Protein AF-A0AAI9KX62-F1 (afdb_monomer)

Radius of gyration: 21.32 Å; Cα contacts (8 Å, |Δi|>4): 262; chains: 1; bounding box: 41×64×49 Å

Foldseek 3Di:
DQWDQFPVRATAGLVDGALVSDDLLRLLLQQLQQAPPNQQWPAGDGNLLLLLQLLVQFDLVCSLVSNCQCSLCSGLPDDDPVVVVVPVVSVVSSLVSSQSSCQSFLHPSDRDPRSVLSSLLSVVQCCVQIHDPVPDDDPSNVVRHHDPDDDDDDHSVRSSLSSVVSNCVSCVQATFGHDPVSHTHGDDRDPPCPVVNVVSVVVVVVVVLVVQVPDPDDDHDDPVVVVVVVVVDPDDPVVVVVVVVVVVVVVVVVVPD

Mean predicted aligned error: 13.31 Å

Sequence (257 aa):
MSWISTYTGRHFNYTEPSLDSISLLDIAHALSQINRFCGHTNWPYSVAQHSVGASYIVPQEFALEALMHDAHEAYVNDMMSPLKHFLPDYKAVETRIEQLVRLKFGLPLKTSPEVKHADLVMLATEKEALLHANSGDWPILEGITPSNRIIVPMSHVEAKQQFIHRFHDLTAGQYFAVDYEGEPVYSGPPEDDTLVIENAMHSLMLRNIQQGLKLPGRKPLSAEVLDHVNHLHADNEHLRSVICELEAQLNAGVQRG

Nearest PDB structures (foldseek):
  2gz4-assembly1_C  TM=8.688E-01  e=1.691E-11  Agrobacterium fabrum str. C58

pLDDT: mean 77.34, std 24.1, range [31.39, 98.81]

Organism: Pectobacterium carotovorum subsp. carotovorum (NCBI:txid555)

Solvent-accessible surface area (backbone atoms only — not comparable to full-atom values): 14991 Å² total; per-residue (Å²): 136,64,57,46,78,45,84,84,69,46,70,42,31,78,86,72,69,52,64,86,58,59,50,71,68,38,27,31,52,38,22,12,67,40,38,45,78,84,54,69,38,84,57,75,43,27,46,23,47,50,20,48,53,21,27,68,66,34,60,79,92,46,17,56,54,25,43,48,68,67,48,38,31,46,78,70,51,83,70,60,70,82,61,52,76,81,33,66,71,55,52,54,54,48,52,56,43,38,43,44,48,22,30,44,65,54,40,70,88,60,85,53,70,60,42,56,50,23,48,52,23,45,52,45,32,45,48,68,75,36,39,64,94,83,74,69,86,59,78,93,49,66,92,58,67,53,57,93,72,82,87,72,92,55,52,45,69,55,23,22,50,52,34,52,50,52,51,40,69,66,37,74,70,61,59,49,24,23,45,100,87,66,50,85,39,88,44,74,76,72,94,75,52,69,71,59,49,57,56,47,54,51,56,49,51,52,48,52,54,53,54,62,74,70,48,92,90,68,84,79,84,55,70,67,62,53,52,53,60,59,66,76,53,82,86,44,73,71,57,52,56,54,51,54,53,51,53,53,52,54,59,60,57,64,78,75,114

Secondary structure (DSSP, 8-state):
--EEE-TTS-EEESSS--GGG--HHHHHHHHTTPBGGGG-SSS--BHHHHHHHHTTTS-GGGHHHHHHTTTTHHHH----HHHHTT-HHHHHHHHHHHHHHHHHTT--SS--HHHHHHHHHHHHHHHHHHS-TTS---GGGTTPPPPS-------HHHHHHHHHHHHHHHHTT---EE-TTS-EE-----TT-HHHHHHHHHHHHHHHHHHHTTSTT-PPPPHHHHHHHHHTTTT-HHHHHHHHHHHHHHHHHHTT-

Structure (mmCIF, N/CA/C/O backbone):
data_AF-A0AAI9KX62-F1
#
_entry.id   AF-A0AAI9KX62-F1
#
loop_
_atom_site.group_PDB
_atom_site.id
_atom_site.type_symbol
_atom_site.label_atom_id
_atom_site.label_alt_id
_atom_site.label_comp_id
_atom_site.label_asym_id
_atom_site.label_entity_id
_atom_site.label_seq_id
_atom_site.pdbx_PDB_ins_code
_atom_site.Cartn_x
_atom_site.Cartn_y
_atom_site.Cartn_z
_atom_site.occupancy
_atom_site.B_iso_or_equiv
_atom_site.auth_seq_id
_atom_site.auth_comp_id
_atom_site.auth_asym_id
_atom_site.auth_atom_id
_atom_site.pdbx_PDB_model_num
ATOM 1 N N . MET A 1 1 ? 8.627 -7.885 23.744 1.00 75.31 1 MET A N 1
ATOM 2 C CA . MET A 1 1 ? 7.918 -6.681 23.262 1.00 75.31 1 MET A CA 1
ATOM 3 C C . MET A 1 1 ? 6.939 -7.156 22.198 1.00 75.31 1 MET A C 1
ATOM 5 O O . MET A 1 1 ? 7.383 -7.876 21.317 1.00 75.31 1 MET A O 1
ATOM 9 N N . SER A 1 2 ? 5.638 -6.888 22.344 1.00 90.00 2 SER A N 1
ATOM 10 C CA . SER A 1 2 ? 4.576 -7.399 21.449 1.00 90.00 2 SER A CA 1
ATOM 11 C C . SER A 1 2 ? 4.014 -6.338 20.498 1.00 90.00 2 SER A C 1
ATOM 13 O O . SER A 1 2 ? 3.073 -6.613 19.761 1.00 90.00 2 SER A O 1
ATOM 15 N N . TRP A 1 3 ? 4.562 -5.124 20.528 1.00 93.88 3 TRP A N 1
ATOM 16 C CA . TRP A 1 3 ? 4.020 -3.964 19.833 1.00 93.88 3 TRP A CA 1
ATOM 17 C C . TRP A 1 3 ? 5.119 -3.118 19.184 1.00 93.88 3 TRP A C 1
ATOM 19 O O . TRP A 1 3 ? 6.283 -3.215 19.578 1.00 93.88 3 TRP A O 1
ATOM 29 N N . ILE A 1 4 ? 4.730 -2.282 18.218 1.00 95.56 4 ILE A N 1
ATOM 30 C CA . ILE A 1 4 ? 5.563 -1.232 17.604 1.00 95.56 4 ILE A CA 1
ATOM 31 C C . ILE A 1 4 ? 4.960 0.157 17.841 1.00 95.56 4 ILE A C 1
ATOM 33 O O . ILE A 1 4 ? 3.742 0.284 17.989 1.00 95.56 4 ILE A O 1
ATOM 37 N N . SER A 1 5 ? 5.804 1.190 17.896 1.00 95.19 5 SER A N 1
ATOM 38 C CA . SER A 1 5 ? 5.349 2.585 17.837 1.00 95.19 5 SER A CA 1
ATOM 39 C C . SER A 1 5 ? 5.091 2.978 16.389 1.00 95.19 5 SER A C 1
ATOM 41 O O . SER A 1 5 ? 5.942 2.748 15.529 1.00 95.19 5 SER A O 1
ATOM 43 N N . THR A 1 6 ? 3.943 3.593 16.129 1.00 94.75 6 THR A N 1
ATOM 44 C CA . THR A 1 6 ? 3.596 4.133 14.813 1.00 94.75 6 THR A CA 1
ATOM 45 C C . THR A 1 6 ? 4.020 5.596 14.671 1.00 94.75 6 THR A C 1
ATOM 47 O O . THR A 1 6 ? 4.492 6.222 15.624 1.00 94.75 6 THR A O 1
ATOM 50 N N . TYR A 1 7 ? 3.846 6.159 13.475 1.00 90.25 7 TYR A N 1
ATOM 51 C CA . TYR A 1 7 ? 4.204 7.542 13.159 1.00 90.25 7 TYR A CA 1
ATOM 52 C C . TYR A 1 7 ? 3.468 8.563 14.029 1.00 90.25 7 TYR A C 1
ATOM 54 O O . TYR A 1 7 ? 4.074 9.517 14.510 1.00 90.25 7 TYR A O 1
ATOM 62 N N . THR A 1 8 ? 2.183 8.343 14.293 1.00 88.38 8 THR A N 1
ATOM 63 C CA . THR A 1 8 ? 1.387 9.197 15.183 1.00 88.38 8 THR A CA 1
ATOM 64 C C . THR A 1 8 ? 1.623 8.897 16.669 1.00 88.38 8 THR A C 1
ATOM 66 O O . THR A 1 8 ? 0.883 9.386 17.515 1.00 88.38 8 THR A O 1
ATOM 69 N N . GLY A 1 9 ? 2.592 8.039 17.007 1.00 87.62 9 GLY A N 1
ATOM 70 C CA . GLY A 1 9 ? 2.892 7.644 18.385 1.00 87.62 9 GLY A CA 1
ATOM 71 C C . GLY A 1 9 ? 1.905 6.643 18.994 1.00 87.62 9 GLY A C 1
ATOM 72 O O . GLY A 1 9 ? 1.888 6.483 20.214 1.00 87.62 9 GLY A O 1
ATOM 73 N N . ARG A 1 10 ? 1.086 5.958 18.181 1.00 88.50 10 ARG A N 1
ATOM 74 C CA . ARG A 1 10 ? 0.215 4.874 18.668 1.00 88.50 10 ARG A CA 1
ATOM 75 C C . ARG A 1 10 ? 1.037 3.606 18.889 1.00 88.50 10 ARG A C 1
ATOM 77 O O . ARG A 1 10 ? 2.124 3.450 18.335 1.00 88.50 10 ARG A O 1
ATOM 84 N N . HIS A 1 11 ? 0.499 2.681 19.676 1.00 91.62 11 HIS A N 1
ATOM 85 C CA . HIS A 1 11 ? 1.063 1.341 19.821 1.00 91.62 11 HIS A CA 1
ATOM 86 C C . HIS A 1 11 ? 0.231 0.342 19.025 1.00 91.62 11 HIS A C 1
ATOM 88 O O . HIS A 1 11 ? -0.948 0.143 19.317 1.00 91.62 11 HIS A O 1
ATOM 94 N N . PHE A 1 12 ? 0.854 -0.311 18.049 1.00 94.81 12 PHE A N 1
ATOM 95 C CA . PHE A 1 12 ? 0.236 -1.408 17.315 1.00 94.81 12 PHE A CA 1
ATOM 96 C C . PHE A 1 12 ? 0.693 -2.739 17.915 1.00 94.81 12 PHE A C 1
ATOM 98 O O . PHE A 1 12 ? 1.873 -3.078 17.820 1.00 94.81 12 PHE A O 1
ATOM 105 N N . ASN A 1 13 ? -0.212 -3.471 18.572 1.00 94.19 13 ASN A N 1
ATOM 106 C CA . ASN A 1 13 ? 0.091 -4.739 19.240 1.00 94.19 13 ASN A CA 1
ATOM 107 C C . ASN A 1 13 ? -0.226 -5.933 18.328 1.00 94.19 13 ASN A C 1
ATOM 109 O O . ASN A 1 13 ? -1.371 -6.140 17.941 1.00 94.19 13 ASN A O 1
ATOM 113 N N . TYR A 1 14 ? 0.774 -6.765 18.039 1.00 93.44 14 TYR A N 1
ATOM 114 C CA . TYR A 1 14 ? 0.609 -7.930 17.173 1.00 93.44 14 TYR A CA 1
ATOM 115 C C . TYR A 1 14 ? -0.153 -9.082 17.819 1.00 93.44 14 TYR A C 1
ATOM 117 O O . TYR A 1 14 ? -0.614 -9.944 17.078 1.00 93.44 14 TYR A O 1
ATOM 125 N N . THR A 1 15 ? -0.297 -9.146 19.148 1.00 91.44 15 THR A N 1
ATOM 126 C CA . THR A 1 15 ? -1.091 -10.200 19.808 1.00 91.44 15 THR A CA 1
ATOM 127 C C . THR A 1 15 ? -2.569 -9.830 19.861 1.00 91.44 15 THR A C 1
ATOM 129 O O . THR A 1 15 ? -3.415 -10.678 19.574 1.00 91.44 15 THR A O 1
ATOM 132 N N . GLU A 1 16 ? -2.867 -8.552 20.099 1.00 88.88 16 GLU A N 1
ATOM 133 C CA . GLU A 1 16 ? -4.219 -7.997 20.267 1.00 88.88 16 GLU A CA 1
ATOM 134 C C . GLU A 1 16 ? -4.419 -6.716 19.424 1.00 88.88 16 GLU A C 1
ATOM 136 O O . GLU A 1 16 ? -4.565 -5.624 19.975 1.00 88.88 16 GLU A O 1
ATOM 141 N N . PRO A 1 17 ? -4.380 -6.807 18.083 1.00 88.06 17 PRO A N 1
ATOM 142 C CA . PRO A 1 17 ? -4.617 -5.674 17.203 1.00 88.06 17 PRO A CA 1
ATOM 143 C C . PRO A 1 17 ? -6.104 -5.310 17.211 1.00 88.06 17 PRO A C 1
ATOM 145 O O . PRO A 1 17 ? -6.974 -6.184 17.235 1.00 88.06 17 PRO A O 1
ATOM 148 N N . SER A 1 18 ? -6.396 -4.012 17.178 1.00 87.50 18 SER A N 1
ATOM 149 C CA . SER A 1 18 ? -7.757 -3.471 17.215 1.00 87.50 18 SER A CA 1
ATOM 150 C C . SER A 1 18 ? -7.982 -2.456 16.096 1.00 87.50 18 SER A C 1
ATOM 152 O O . SER A 1 18 ? -7.031 -1.878 15.567 1.00 87.50 18 SER A O 1
ATOM 154 N N . LEU A 1 19 ? -9.244 -2.181 15.762 1.00 87.75 19 LEU A N 1
ATOM 155 C CA . LEU A 1 19 ? -9.600 -1.166 14.760 1.00 87.75 19 LEU A CA 1
ATOM 156 C C . LEU A 1 19 ? -9.115 0.245 15.140 1.00 87.75 19 LEU A C 1
ATOM 158 O O . LEU A 1 19 ? -8.845 1.063 14.260 1.00 87.75 19 LEU A O 1
ATOM 162 N N . ASP A 1 20 ? -8.970 0.535 16.433 1.00 84.94 20 ASP A N 1
ATOM 163 C CA . ASP A 1 20 ? -8.475 1.827 16.931 1.00 84.94 20 ASP A CA 1
ATOM 164 C C . ASP A 1 20 ? -6.963 1.993 16.748 1.00 84.94 20 ASP A C 1
ATOM 166 O O . ASP A 1 20 ? -6.455 3.113 16.696 1.00 84.94 20 ASP A O 1
ATOM 170 N N . SER A 1 21 ? -6.237 0.879 16.614 1.00 87.25 21 SER A N 1
ATOM 171 C CA . SER A 1 21 ? -4.800 0.887 16.324 1.00 87.25 21 SER A CA 1
ATOM 172 C C . SER A 1 21 ? -4.478 1.149 14.846 1.00 87.25 21 SER A C 1
ATOM 174 O O . SER A 1 21 ? -3.320 1.397 14.509 1.00 87.25 21 SER A O 1
ATOM 176 N N . ILE A 1 22 ? -5.491 1.134 13.971 1.00 91.75 22 ILE A N 1
ATOM 177 C CA . ILE A 1 22 ? -5.347 1.386 12.536 1.00 91.75 22 ILE A CA 1
ATOM 178 C C . ILE A 1 22 ? -5.603 2.868 12.227 1.00 91.75 22 ILE A C 1
ATOM 180 O O . ILE A 1 22 ? -6.658 3.411 12.561 1.00 91.75 22 ILE A O 1
ATOM 184 N N . SER A 1 23 ? -4.658 3.519 11.544 1.00 92.38 23 SER A N 1
ATOM 185 C CA . SER A 1 23 ? -4.729 4.941 11.190 1.00 92.38 23 SER A CA 1
ATOM 186 C C . SER A 1 23 ? -4.278 5.189 9.756 1.00 92.38 23 SER A C 1
ATOM 188 O O . SER A 1 23 ? -3.217 4.725 9.346 1.00 92.38 23 SER A O 1
ATOM 190 N N . LEU A 1 24 ? -5.048 5.996 9.018 1.00 94.31 24 LEU A N 1
ATOM 191 C CA . LEU A 1 24 ? -4.695 6.431 7.665 1.00 94.31 24 LEU A CA 1
ATOM 192 C C . LEU A 1 24 ? -3.337 7.148 7.620 1.00 94.31 24 LEU A C 1
ATOM 194 O O . LEU A 1 24 ? -2.549 6.899 6.712 1.00 94.31 24 LEU A O 1
ATOM 198 N N . LEU A 1 25 ? -3.039 8.011 8.599 1.00 91.50 25 LEU A N 1
ATOM 199 C CA . LEU A 1 25 ? -1.777 8.757 8.642 1.00 91.50 25 LEU A CA 1
ATOM 200 C C . LEU A 1 25 ? -0.573 7.841 8.872 1.00 91.50 25 LEU A C 1
ATOM 202 O O . LEU A 1 25 ? 0.475 8.054 8.257 1.00 91.50 25 LEU A O 1
ATOM 206 N N . ASP A 1 26 ? -0.731 6.825 9.725 1.00 96.25 26 ASP A N 1
ATOM 207 C CA . ASP A 1 26 ? 0.290 5.801 9.951 1.00 96.25 26 ASP A CA 1
ATOM 208 C C . ASP A 1 26 ? 0.515 4.966 8.689 1.00 96.25 26 ASP A C 1
ATOM 210 O O . ASP A 1 26 ? 1.662 4.791 8.276 1.00 96.25 26 ASP A O 1
ATOM 214 N N . ILE A 1 27 ? -0.572 4.538 8.035 1.00 98.56 27 ILE A N 1
ATOM 215 C CA . ILE A 1 27 ? -0.532 3.799 6.768 1.00 98.56 27 ILE A CA 1
ATOM 216 C C . ILE A 1 27 ? 0.194 4.618 5.704 1.00 98.56 27 ILE A C 1
ATOM 218 O O . ILE A 1 27 ? 1.241 4.206 5.211 1.00 98.56 27 ILE A O 1
ATOM 222 N N . ALA A 1 28 ? -0.297 5.817 5.393 1.00 97.25 28 ALA A N 1
ATOM 223 C CA . ALA A 1 28 ? 0.282 6.659 4.355 1.00 97.25 28 ALA A CA 1
ATOM 224 C C . ALA A 1 28 ? 1.758 6.985 4.632 1.00 97.25 28 ALA A C 1
ATOM 226 O O . ALA A 1 28 ? 2.577 7.002 3.712 1.00 97.25 28 ALA A O 1
ATOM 227 N N . HIS A 1 29 ? 2.125 7.233 5.894 1.00 97.31 29 HIS A N 1
ATOM 228 C CA . HIS A 1 29 ? 3.512 7.497 6.260 1.00 97.31 29 HIS A CA 1
ATOM 229 C C . HIS A 1 29 ? 4.410 6.270 6.085 1.00 97.31 29 HIS A C 1
ATOM 231 O O . HIS A 1 29 ? 5.472 6.393 5.468 1.00 97.31 29 HIS A O 1
ATOM 237 N N . ALA A 1 30 ? 4.005 5.108 6.598 1.00 98.56 30 ALA A N 1
ATOM 238 C CA . ALA A 1 30 ? 4.785 3.881 6.490 1.00 98.56 30 ALA A CA 1
ATOM 239 C C . ALA A 1 30 ? 4.922 3.444 5.025 1.00 98.56 30 ALA A C 1
ATOM 241 O O . ALA A 1 30 ? 6.041 3.331 4.528 1.00 98.56 30 ALA A O 1
ATOM 242 N N . LEU A 1 31 ? 3.810 3.324 4.290 1.00 98.81 31 LEU A N 1
ATOM 243 C CA . LEU A 1 31 ? 3.813 2.901 2.885 1.00 98.81 31 LEU A CA 1
ATOM 244 C C . LEU A 1 31 ? 4.636 3.824 1.980 1.00 98.81 31 LEU A C 1
ATOM 246 O O . LEU A 1 31 ? 5.187 3.368 0.983 1.00 98.81 31 LEU A O 1
ATOM 250 N N . SER A 1 32 ? 4.733 5.118 2.305 1.00 98.06 32 SER A N 1
ATOM 251 C CA . SER A 1 32 ? 5.556 6.062 1.536 1.00 98.06 32 SER A CA 1
ATOM 252 C C . SER A 1 32 ? 7.064 5.836 1.671 1.00 98.06 32 SER A C 1
ATOM 254 O O . SER A 1 32 ? 7.834 6.335 0.853 1.00 98.06 32 SER A O 1
ATOM 256 N N . GLN A 1 33 ? 7.485 5.102 2.702 1.00 98.25 33 GLN A N 1
ATOM 257 C CA . GLN A 1 33 ? 8.885 4.806 3.012 1.00 98.25 33 GLN A CA 1
ATOM 258 C C . GLN A 1 33 ? 9.245 3.335 2.790 1.00 98.25 33 GLN A C 1
ATOM 260 O O . GLN A 1 33 ? 10.424 3.015 2.642 1.00 98.25 33 GLN A O 1
ATOM 265 N N . ILE A 1 34 ? 8.254 2.442 2.763 1.00 98.50 34 ILE A N 1
ATOM 266 C CA . ILE A 1 34 ? 8.451 1.032 2.431 1.00 98.50 34 ILE A CA 1
ATOM 267 C C . ILE A 1 34 ? 8.720 0.928 0.932 1.00 98.50 34 ILE A C 1
ATOM 269 O O . ILE A 1 34 ? 7.875 1.284 0.110 1.00 98.50 34 ILE A O 1
ATOM 273 N N . ASN A 1 35 ? 9.918 0.458 0.587 1.00 98.00 35 ASN A N 1
ATOM 274 C CA . ASN A 1 35 ? 10.318 0.239 -0.796 1.00 98.00 35 ASN A CA 1
ATOM 275 C C . ASN A 1 35 ? 9.821 -1.115 -1.293 1.00 98.00 35 ASN A C 1
ATOM 277 O O . ASN A 1 35 ? 10.127 -2.141 -0.683 1.00 98.00 35 ASN A O 1
ATOM 281 N N . ARG A 1 36 ? 9.211 -1.117 -2.477 1.00 97.62 36 ARG A N 1
ATOM 282 C CA . ARG A 1 36 ? 8.974 -2.342 -3.239 1.00 97.62 36 ARG A CA 1
ATOM 283 C C . ARG A 1 36 ? 10.279 -2.918 -3.769 1.00 97.62 36 ARG A C 1
ATOM 285 O O . ARG A 1 36 ? 11.323 -2.256 -3.793 1.00 97.62 36 ARG A O 1
ATOM 292 N N . PHE A 1 37 ? 10.228 -4.178 -4.197 1.00 95.38 37 PHE A N 1
ATOM 293 C CA . PHE A 1 37 ? 11.377 -4.909 -4.752 1.00 95.38 37 PHE A CA 1
ATOM 294 C C . PHE A 1 37 ? 12.576 -4.986 -3.790 1.00 95.38 37 PHE A C 1
ATOM 296 O O . PHE A 1 37 ? 13.729 -5.070 -4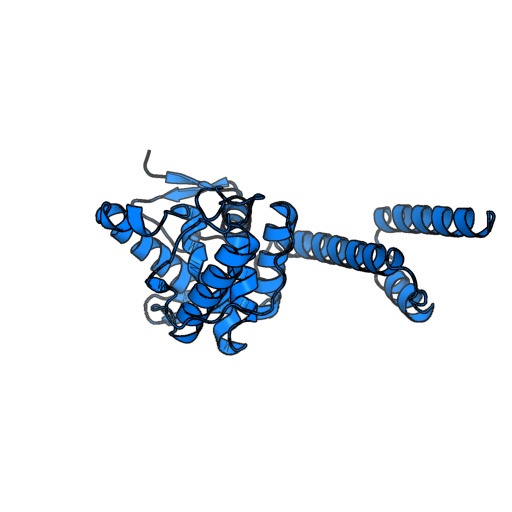.222 1.00 95.38 37 PHE A O 1
ATOM 303 N N . CYS A 1 38 ? 12.329 -4.895 -2.479 1.00 94.31 38 CYS A N 1
ATOM 304 C CA . CYS A 1 38 ? 13.368 -4.728 -1.459 1.00 94.31 38 CYS A CA 1
ATOM 305 C C . CYS A 1 38 ? 14.373 -3.603 -1.783 1.00 94.31 38 CYS A C 1
ATOM 307 O O . CYS A 1 38 ? 15.552 -3.724 -1.456 1.00 94.31 38 CYS A O 1
ATOM 309 N N . GLY A 1 39 ? 13.944 -2.547 -2.481 1.00 95.25 39 GLY A N 1
ATOM 310 C CA . GLY A 1 39 ? 14.812 -1.432 -2.867 1.00 95.25 39 GLY A CA 1
ATOM 311 C C . GLY A 1 39 ? 15.819 -1.733 -3.984 1.00 95.25 39 GLY A C 1
ATOM 312 O O . GLY A 1 39 ? 16.769 -0.975 -4.143 1.00 95.25 39 GLY A O 1
ATOM 313 N N . HIS A 1 40 ? 15.635 -2.801 -4.769 1.00 95.75 40 HIS A N 1
ATOM 314 C CA . HIS A 1 40 ? 16.515 -3.145 -5.903 1.00 95.75 40 HIS A CA 1
ATOM 315 C C . HIS A 1 40 ? 16.134 -2.444 -7.220 1.00 95.75 40 HIS A C 1
ATOM 317 O O . HIS A 1 40 ? 16.539 -2.871 -8.302 1.00 95.75 40 HIS A O 1
ATOM 323 N N . THR A 1 41 ? 15.331 -1.387 -7.149 1.00 94.88 41 THR A N 1
ATOM 324 C CA . THR A 1 41 ? 14.979 -0.540 -8.289 1.00 94.88 41 THR A CA 1
ATOM 325 C C . THR A 1 41 ? 16.058 0.508 -8.552 1.00 94.88 41 THR A C 1
ATOM 327 O O . THR A 1 41 ? 16.844 0.858 -7.674 1.00 94.88 41 THR A O 1
ATOM 330 N N . ASN A 1 42 ? 16.077 1.067 -9.764 1.00 88.69 42 ASN A N 1
ATOM 331 C CA . ASN A 1 42 ? 17.033 2.118 -10.145 1.00 88.69 42 ASN A CA 1
ATOM 332 C C . ASN A 1 42 ? 16.910 3.404 -9.293 1.00 88.69 42 ASN A C 1
ATOM 334 O O . ASN A 1 42 ? 17.839 4.209 -9.243 1.00 88.69 42 ASN A O 1
ATOM 338 N N . TRP A 1 43 ? 15.763 3.608 -8.641 1.00 91.94 43 TRP A N 1
ATOM 339 C CA . TRP A 1 43 ? 15.495 4.668 -7.668 1.00 91.94 43 TRP A CA 1
ATOM 340 C C . TRP A 1 43 ? 14.421 4.196 -6.665 1.00 91.94 43 TRP A C 1
ATOM 342 O O . TRP A 1 43 ? 13.655 3.294 -7.011 1.00 91.94 43 TRP A O 1
ATOM 352 N N . PRO A 1 44 ? 14.346 4.756 -5.438 1.00 95.25 44 PRO A N 1
ATOM 353 C CA . PRO A 1 44 ? 13.421 4.287 -4.397 1.00 95.25 44 PRO A CA 1
ATOM 354 C C . PRO A 1 44 ? 11.948 4.348 -4.819 1.00 95.25 44 PRO A C 1
ATOM 356 O O . PRO A 1 44 ? 11.411 5.433 -5.022 1.00 95.25 44 PRO A O 1
ATOM 359 N N . TYR A 1 45 ? 11.290 3.195 -4.925 1.00 97.50 45 TYR A N 1
ATOM 360 C CA . TYR A 1 45 ? 9.892 3.096 -5.340 1.00 97.50 45 TYR A CA 1
ATOM 361 C C . TYR A 1 45 ? 9.032 2.560 -4.200 1.00 97.50 45 TYR A C 1
ATOM 363 O O . TYR A 1 45 ? 9.250 1.444 -3.729 1.00 97.50 45 TYR A O 1
ATOM 371 N N . SER A 1 46 ? 8.073 3.367 -3.745 1.00 98.62 46 SER A N 1
ATOM 372 C CA . SER A 1 46 ? 7.313 3.088 -2.524 1.00 98.62 46 SER A CA 1
ATOM 373 C C . SER A 1 46 ? 6.022 2.303 -2.771 1.00 98.62 46 SER A C 1
ATOM 375 O O . SER A 1 46 ? 5.400 2.425 -3.831 1.00 98.62 46 SER A O 1
ATOM 377 N N . VAL A 1 47 ? 5.564 1.564 -1.758 1.00 98.75 47 VAL A N 1
ATOM 378 C CA . VAL A 1 47 ? 4.251 0.888 -1.772 1.00 98.75 47 VAL A CA 1
ATOM 379 C C . VAL A 1 47 ? 3.109 1.894 -1.936 1.00 98.75 47 VAL A C 1
ATOM 381 O O . VAL A 1 47 ? 2.144 1.633 -2.655 1.00 98.75 47 VAL A O 1
ATOM 384 N N . ALA A 1 48 ? 3.231 3.089 -1.350 1.00 98.62 48 ALA A N 1
ATOM 385 C CA . ALA A 1 48 ? 2.243 4.152 -1.539 1.00 98.62 48 ALA A CA 1
ATOM 386 C C . ALA A 1 48 ? 2.119 4.563 -3.016 1.00 98.62 48 ALA A C 1
ATOM 388 O O . ALA A 1 48 ? 1.009 4.730 -3.521 1.00 98.62 48 ALA A O 1
ATOM 389 N N . GLN A 1 49 ? 3.243 4.698 -3.728 1.00 98.25 49 GLN A N 1
ATOM 390 C CA . GLN A 1 49 ? 3.235 5.057 -5.146 1.00 98.25 49 GLN A CA 1
ATOM 391 C C . GLN A 1 49 ? 2.610 3.955 -6.016 1.00 98.25 49 GLN A C 1
ATOM 393 O O . GLN A 1 49 ? 1.834 4.266 -6.924 1.00 98.25 49 GLN A O 1
ATOM 398 N N . HIS A 1 50 ? 2.910 2.691 -5.714 1.00 98.56 50 HIS A N 1
ATOM 399 C CA . HIS A 1 50 ? 2.258 1.531 -6.325 1.00 98.56 50 HIS A CA 1
ATOM 400 C C . HIS A 1 50 ? 0.740 1.571 -6.134 1.00 98.56 50 HIS A C 1
ATOM 402 O O . HIS A 1 50 ? -0.014 1.576 -7.107 1.00 98.56 50 HIS A O 1
ATOM 408 N N . SER A 1 51 ? 0.302 1.712 -4.884 1.00 98.69 51 SER A N 1
ATOM 409 C CA . SER A 1 51 ? -1.111 1.716 -4.497 1.00 98.69 51 SER A CA 1
ATOM 410 C C . SER A 1 51 ? -1.899 2.841 -5.175 1.00 98.69 51 SER A C 1
ATOM 412 O O . SER A 1 51 ? -2.989 2.630 -5.712 1.00 98.69 51 SER A O 1
ATOM 414 N N . VAL A 1 52 ? -1.325 4.049 -5.229 1.00 98.31 52 VAL A N 1
ATOM 415 C CA . VAL A 1 52 ? -1.913 5.176 -5.967 1.00 98.31 52 VAL A CA 1
ATOM 416 C C . VAL A 1 52 ? -2.035 4.833 -7.451 1.00 98.31 52 VAL A C 1
ATOM 418 O O . VAL A 1 52 ? -3.090 5.068 -8.038 1.00 98.31 52 VAL A O 1
ATOM 421 N N . GLY A 1 53 ? -0.999 4.246 -8.057 1.00 97.62 53 GLY A N 1
ATOM 422 C CA . GLY A 1 53 ? -1.019 3.780 -9.444 1.00 97.62 53 GLY A CA 1
ATOM 423 C C . GLY A 1 53 ? -2.136 2.771 -9.722 1.00 97.62 53 GLY A C 1
ATOM 424 O O . GLY A 1 53 ? -2.922 2.989 -10.647 1.00 97.62 53 GLY A O 1
ATOM 425 N N . ALA A 1 54 ? -2.254 1.737 -8.886 1.00 98.44 54 ALA A N 1
ATOM 426 C CA . ALA A 1 54 ? -3.282 0.700 -8.984 1.00 98.44 54 ALA A CA 1
ATOM 427 C C . ALA A 1 54 ? -4.702 1.291 -8.918 1.00 98.44 54 ALA A C 1
ATOM 429 O O . ALA A 1 54 ? -5.565 0.928 -9.720 1.00 98.44 54 ALA A O 1
ATOM 430 N N . SER A 1 55 ? -4.924 2.288 -8.051 1.00 98.31 55 SER A N 1
ATOM 431 C CA . SER A 1 55 ? -6.217 2.981 -7.909 1.00 98.31 55 SER A CA 1
ATOM 432 C C . SER A 1 55 ? -6.697 3.732 -9.160 1.00 98.31 55 SER A C 1
ATOM 434 O O . SER A 1 55 ? -7.855 4.148 -9.216 1.00 98.31 55 SER A O 1
ATOM 436 N N . TYR A 1 56 ? -5.818 3.956 -10.141 1.00 97.00 56 TYR A N 1
ATOM 437 C CA . TYR A 1 56 ? -6.152 4.593 -11.417 1.00 97.00 56 TYR A CA 1
ATOM 438 C C . TYR A 1 56 ? -6.294 3.600 -12.579 1.00 97.00 56 TYR A C 1
ATOM 440 O O . TYR A 1 56 ? -6.613 4.024 -13.689 1.00 97.00 56 TYR A O 1
ATOM 448 N N . ILE A 1 57 ? -6.006 2.314 -12.362 1.00 96.56 57 ILE A N 1
ATOM 449 C CA . ILE A 1 5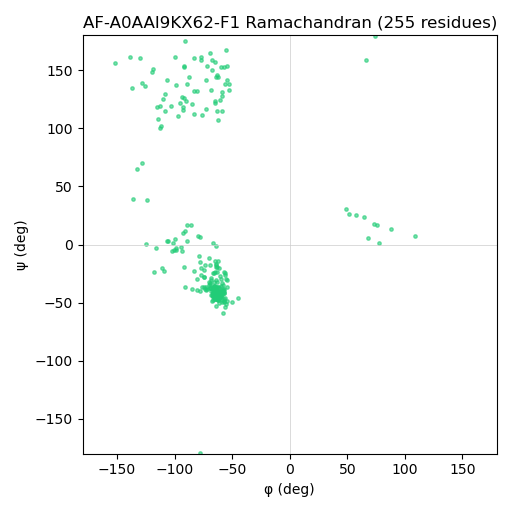7 ? -6.149 1.261 -13.381 1.00 96.56 57 ILE A CA 1
ATOM 450 C C . ILE A 1 57 ? -7.539 0.634 -13.321 1.00 96.56 57 ILE A C 1
ATOM 452 O O . ILE A 1 57 ? -8.106 0.284 -14.354 1.00 96.56 57 ILE A O 1
ATOM 456 N N . VAL A 1 58 ? -8.079 0.486 -12.114 1.00 97.19 58 VAL A N 1
ATOM 457 C CA . VAL A 1 58 ? -9.398 -0.106 -11.892 1.00 97.19 58 VAL A CA 1
ATOM 458 C C . VAL A 1 58 ? -10.543 0.867 -12.219 1.00 97.19 58 VAL A C 1
ATOM 460 O O . VAL A 1 58 ? -10.346 2.086 -12.181 1.00 97.19 58 VAL A O 1
ATOM 463 N N . PRO A 1 59 ? -11.762 0.353 -12.484 1.00 96.75 59 PRO A N 1
ATOM 464 C CA . PRO A 1 59 ? -12.981 1.159 -12.462 1.00 96.75 59 PRO A CA 1
ATOM 465 C C . PRO A 1 59 ? -13.162 1.906 -11.132 1.00 96.75 59 PRO A C 1
ATOM 467 O O . PRO A 1 59 ? -12.672 1.474 -10.086 1.00 96.75 59 PRO A O 1
ATOM 470 N N . GLN A 1 60 ? -13.876 3.033 -11.169 1.00 94.06 60 GLN A N 1
ATOM 471 C CA . GLN A 1 60 ? -13.983 3.968 -10.043 1.00 94.06 60 GLN A CA 1
ATOM 472 C C . GLN A 1 60 ? -14.532 3.313 -8.763 1.00 94.06 60 GLN A C 1
ATOM 474 O O . GLN A 1 60 ? -14.088 3.646 -7.668 1.00 94.06 60 GLN A O 1
ATOM 479 N N . GLU A 1 61 ? -15.455 2.364 -8.889 1.00 94.94 61 GLU A N 1
ATOM 480 C CA . GLU A 1 61 ? -16.058 1.614 -7.785 1.00 94.94 61 GLU A CA 1
ATOM 481 C C . GLU A 1 61 ? -15.062 0.718 -7.025 1.00 94.94 61 GLU A C 1
ATOM 483 O O . GLU A 1 61 ? -15.267 0.444 -5.846 1.00 94.94 61 GLU A O 1
ATOM 488 N N . PHE A 1 62 ? -13.955 0.319 -7.660 1.00 97.69 62 PHE A N 1
ATOM 489 C CA . PHE A 1 62 ? -12.890 -0.483 -7.047 1.00 97.69 62 PHE A CA 1
ATOM 490 C C . PHE A 1 62 ? -11.680 0.360 -6.631 1.00 97.69 62 PHE A C 1
ATOM 492 O O . PHE A 1 62 ? -10.734 -0.161 -6.040 1.00 97.69 62 PHE A O 1
ATOM 499 N N . ALA A 1 63 ? -11.669 1.660 -6.938 1.00 97.69 63 ALA A N 1
ATOM 500 C CA . ALA A 1 63 ? -10.489 2.502 -6.772 1.00 97.69 63 ALA A CA 1
ATOM 501 C C . ALA A 1 63 ? -10.039 2.629 -5.311 1.00 97.69 63 ALA A C 1
ATOM 503 O O . ALA A 1 63 ? -8.835 2.641 -5.053 1.00 97.69 63 ALA A O 1
ATOM 504 N N . LEU A 1 64 ? -10.977 2.690 -4.357 1.00 97.81 64 LEU A N 1
ATOM 505 C CA . LEU A 1 64 ? -10.637 2.743 -2.930 1.00 97.81 64 LEU A CA 1
ATOM 506 C C . LEU A 1 64 ? -10.024 1.424 -2.461 1.00 97.81 64 LEU A C 1
ATOM 508 O O . LEU A 1 64 ? -9.012 1.429 -1.764 1.00 97.81 64 LEU A O 1
ATOM 512 N N . GLU A 1 65 ? -10.601 0.301 -2.886 1.00 98.38 65 GLU A N 1
ATOM 513 C CA . GLU A 1 65 ? -10.057 -1.018 -2.581 1.00 98.38 65 GLU A CA 1
ATOM 514 C C . GLU A 1 65 ? -8.651 -1.184 -3.174 1.00 98.38 65 GLU A C 1
ATOM 516 O O . GLU A 1 65 ? -7.745 -1.619 -2.471 1.00 98.38 65 GLU A O 1
ATOM 521 N N . ALA A 1 66 ? -8.432 -0.760 -4.422 1.00 98.62 66 ALA A N 1
ATOM 522 C CA . ALA A 1 66 ? -7.115 -0.779 -5.055 1.00 98.62 66 ALA A CA 1
ATOM 523 C C . ALA A 1 66 ? -6.103 0.154 -4.377 1.00 98.62 66 ALA A C 1
ATOM 525 O O . ALA A 1 66 ? -4.934 -0.201 -4.272 1.00 98.62 66 ALA A O 1
ATOM 526 N N . LEU A 1 67 ? -6.517 1.320 -3.877 1.00 98.75 67 LEU A N 1
ATOM 527 C CA . LEU A 1 67 ? -5.624 2.187 -3.102 1.00 98.75 67 LEU A CA 1
ATOM 528 C C . LEU A 1 67 ? -5.210 1.537 -1.772 1.00 98.75 67 LEU A C 1
ATOM 530 O O . LEU A 1 67 ? -4.093 1.735 -1.309 1.00 98.75 67 LEU A O 1
ATOM 534 N N . MET A 1 68 ? -6.111 0.784 -1.146 1.00 98.44 68 MET A N 1
ATOM 535 C CA . MET A 1 68 ? -5.931 0.273 0.214 1.00 98.44 68 MET A CA 1
ATOM 536 C C . MET A 1 68 ? -5.516 -1.203 0.277 1.00 98.44 68 MET A C 1
ATOM 538 O O . MET A 1 68 ? -5.363 -1.730 1.377 1.00 98.44 68 MET A O 1
ATOM 542 N N . HIS A 1 69 ? -5.330 -1.886 -0.857 1.00 98.44 69 HIS A N 1
ATOM 543 C CA . HIS A 1 69 ? -5.091 -3.334 -0.869 1.00 98.44 69 HIS A CA 1
ATOM 544 C C . HIS A 1 69 ? -3.817 -3.742 -0.103 1.00 98.44 69 HIS A C 1
ATOM 546 O O . HIS A 1 69 ? -3.869 -4.673 0.702 1.00 98.44 69 HIS A O 1
ATOM 552 N N . ASP A 1 70 ? -2.739 -2.966 -0.235 1.00 98.50 70 ASP A N 1
ATOM 553 C CA . ASP A 1 70 ? -1.467 -3.167 0.478 1.00 98.50 70 ASP A CA 1
ATOM 554 C C . ASP A 1 70 ? -1.376 -2.372 1.795 1.00 98.50 70 ASP A C 1
ATOM 556 O O . ASP A 1 70 ? -0.333 -2.312 2.441 1.00 98.50 70 ASP A O 1
ATOM 560 N N . ALA A 1 71 ? -2.466 -1.759 2.270 1.00 98.50 71 ALA A N 1
ATOM 561 C CA . ALA A 1 71 ? -2.410 -0.889 3.450 1.00 98.50 71 ALA A CA 1
ATOM 562 C C . ALA A 1 71 ? -1.989 -1.601 4.746 1.00 98.50 71 ALA A C 1
ATOM 564 O O . ALA A 1 71 ? -1.456 -0.975 5.663 1.00 98.50 71 ALA A O 1
ATOM 565 N N . HIS A 1 72 ? -2.180 -2.914 4.814 1.00 97.94 72 HIS A N 1
ATOM 566 C CA . HIS A 1 72 ? -1.731 -3.745 5.924 1.00 97.94 72 HIS A CA 1
ATOM 567 C C . HIS A 1 72 ? -0.198 -3.833 6.035 1.00 97.94 72 HIS A C 1
ATOM 569 O O . HIS A 1 72 ? 0.319 -3.990 7.146 1.00 97.94 72 HIS A O 1
ATOM 575 N N . GLU A 1 73 ? 0.538 -3.632 4.938 1.00 98.38 73 GLU A N 1
ATOM 576 C CA . GLU A 1 73 ? 2.006 -3.622 4.913 1.00 98.38 73 GLU A CA 1
ATOM 577 C C . GLU A 1 73 ? 2.604 -2.495 5.760 1.00 98.38 73 GLU A C 1
ATOM 579 O O . GLU A 1 73 ? 3.732 -2.608 6.233 1.00 98.38 73 GLU A O 1
ATOM 584 N N . ALA A 1 74 ? 1.834 -1.451 6.079 1.00 98.31 74 ALA A N 1
ATOM 585 C CA . ALA A 1 74 ? 2.243 -0.430 7.041 1.00 98.31 74 ALA A CA 1
ATOM 586 C C . ALA A 1 74 ? 2.612 -1.005 8.422 1.00 98.31 74 ALA A C 1
ATOM 588 O O . ALA A 1 74 ? 3.408 -0.412 9.150 1.00 98.31 74 ALA A O 1
ATOM 589 N N . TYR A 1 75 ? 2.041 -2.160 8.776 1.00 97.69 75 TYR A N 1
ATOM 590 C CA . TYR A 1 75 ? 2.237 -2.819 10.066 1.00 97.69 75 TYR A CA 1
ATOM 591 C C . TYR A 1 75 ? 3.070 -4.098 9.967 1.00 97.69 75 TYR A C 1
ATOM 593 O O . TYR A 1 75 ? 3.647 -4.513 10.970 1.00 97.69 75 TYR A O 1
ATOM 601 N N . VAL A 1 76 ? 3.144 -4.741 8.798 1.00 96.38 76 VAL A N 1
ATOM 602 C CA . VAL A 1 76 ? 3.885 -6.009 8.611 1.00 96.38 76 VAL A CA 1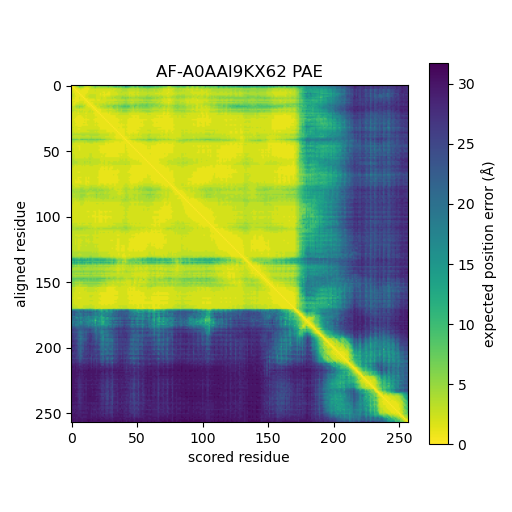
ATOM 603 C C . VAL A 1 76 ? 5.067 -5.919 7.649 1.00 96.38 76 VAL A C 1
ATOM 605 O O . VAL A 1 76 ? 5.816 -6.891 7.543 1.00 96.38 76 VAL A O 1
ATOM 608 N N . ASN A 1 77 ? 5.281 -4.749 7.042 1.00 96.00 77 ASN A N 1
ATOM 609 C CA . ASN A 1 77 ? 6.232 -4.469 5.964 1.00 96.00 77 ASN A CA 1
ATOM 610 C C . ASN A 1 77 ? 5.901 -5.181 4.634 1.00 96.00 77 ASN A C 1
ATOM 612 O O . ASN A 1 77 ? 5.222 -6.203 4.637 1.00 96.00 77 ASN A O 1
ATOM 616 N N . ASP A 1 78 ? 6.421 -4.669 3.513 1.00 95.12 78 ASP A N 1
ATOM 617 C CA . ASP A 1 78 ? 6.357 -5.347 2.206 1.00 95.12 78 ASP A CA 1
ATOM 618 C C . ASP A 1 78 ? 7.380 -6.490 2.178 1.00 95.12 78 ASP A C 1
ATOM 620 O O . ASP A 1 78 ? 8.601 -6.277 2.207 1.00 95.12 78 ASP A O 1
ATOM 624 N N . MET A 1 79 ? 6.887 -7.727 2.164 1.00 93.81 79 MET A N 1
ATOM 625 C CA . MET A 1 79 ? 7.721 -8.918 2.071 1.00 93.81 79 MET A CA 1
ATOM 626 C C . MET A 1 79 ? 7.586 -9.568 0.694 1.00 93.81 79 MET A C 1
ATOM 628 O O . MET A 1 79 ? 6.498 -9.919 0.243 1.00 93.81 79 MET A O 1
ATOM 632 N N . MET A 1 80 ? 8.725 -9.850 0.057 1.00 91.00 80 MET A N 1
ATOM 633 C CA . MET A 1 80 ? 8.722 -10.427 -1.286 1.00 91.00 80 MET A CA 1
ATOM 634 C C . MET A 1 80 ? 7.982 -11.761 -1.336 1.00 91.00 80 MET A C 1
ATOM 636 O O . MET A 1 80 ? 8.281 -12.694 -0.583 1.00 91.00 80 MET A O 1
ATOM 640 N N . SER A 1 81 ? 7.084 -11.873 -2.314 1.00 89.94 81 SER A N 1
ATOM 641 C CA . SER A 1 81 ? 6.255 -13.057 -2.545 1.00 89.94 81 SER A CA 1
ATOM 642 C C . SER A 1 81 ? 7.020 -14.391 -2.469 1.00 89.94 81 SER A C 1
ATOM 644 O O . SER A 1 81 ? 6.547 -15.288 -1.770 1.00 89.94 81 SER A O 1
ATOM 646 N N . PRO A 1 82 ? 8.215 -14.570 -3.079 1.00 90.44 82 PRO A N 1
ATOM 647 C CA . PRO A 1 82 ? 8.977 -15.815 -2.952 1.00 90.44 82 PRO A CA 1
ATOM 648 C C . PRO A 1 82 ? 9.330 -16.183 -1.505 1.00 90.44 82 PRO A C 1
ATOM 650 O O . PRO A 1 82 ? 9.191 -17.345 -1.131 1.00 90.44 82 PRO A O 1
ATOM 653 N N . LEU A 1 83 ? 9.710 -15.209 -0.673 1.00 92.25 83 LEU A N 1
ATOM 654 C CA . LEU A 1 83 ? 10.079 -15.442 0.725 1.00 92.25 83 LEU A CA 1
ATOM 655 C C . LEU A 1 83 ? 8.865 -15.835 1.579 1.00 92.25 83 LEU A C 1
ATOM 657 O O . LEU A 1 83 ? 8.973 -16.738 2.410 1.00 92.25 83 LEU A O 1
ATOM 661 N N . LYS A 1 84 ? 7.691 -15.241 1.314 1.00 92.19 84 LYS A N 1
ATOM 662 C CA . LYS A 1 84 ? 6.430 -15.556 2.014 1.00 92.19 84 LYS A CA 1
ATOM 663 C C . LYS A 1 84 ? 6.051 -17.046 1.937 1.00 92.19 84 LYS A C 1
ATOM 665 O O . LYS A 1 84 ? 5.344 -17.541 2.811 1.00 92.19 84 LYS A O 1
ATOM 670 N N . HIS A 1 85 ? 6.518 -17.796 0.931 1.00 91.00 85 HIS A N 1
ATOM 671 C CA . HIS A 1 85 ? 6.265 -19.244 0.823 1.00 91.00 85 HIS A CA 1
ATOM 672 C C . HIS A 1 85 ? 6.917 -20.064 1.941 1.00 91.00 85 HIS A C 1
ATOM 674 O O . HIS A 1 85 ? 6.432 -21.145 2.263 1.00 91.00 85 HIS A O 1
ATOM 680 N N . PHE A 1 86 ? 7.987 -19.548 2.544 1.00 95.38 86 PHE A N 1
ATOM 681 C CA . PHE A 1 86 ? 8.718 -20.219 3.617 1.00 95.38 86 PHE A CA 1
ATOM 682 C C . PHE A 1 86 ? 8.257 -19.790 5.017 1.00 95.38 86 PHE A C 1
ATOM 684 O O . PHE A 1 86 ? 8.770 -20.306 6.006 1.00 95.38 86 PHE A O 1
ATOM 691 N N . LEU A 1 87 ? 7.303 -18.854 5.118 1.00 96.25 87 LEU A N 1
ATOM 692 C CA . LEU A 1 87 ? 6.918 -18.196 6.371 1.00 96.25 87 LEU A CA 1
ATOM 693 C C . LEU A 1 87 ? 5.393 -18.263 6.601 1.00 96.25 87 LEU A C 1
ATOM 695 O O . LEU A 1 87 ? 4.706 -17.242 6.517 1.00 96.25 87 LEU A O 1
ATOM 699 N N . PRO A 1 88 ? 4.832 -19.452 6.894 1.00 94.69 88 PRO A N 1
ATOM 700 C CA . PRO A 1 88 ? 3.389 -19.620 7.086 1.00 94.69 88 PRO A CA 1
ATOM 701 C C . PRO A 1 88 ? 2.843 -18.801 8.264 1.00 94.69 88 PRO A C 1
ATOM 703 O O . PRO A 1 88 ? 1.766 -18.217 8.150 1.00 94.69 88 PRO A O 1
ATOM 706 N N . ASP A 1 89 ? 3.604 -18.692 9.356 1.00 94.81 89 ASP A N 1
ATOM 707 C CA . ASP A 1 89 ? 3.201 -17.916 10.535 1.00 94.81 89 ASP A CA 1
ATOM 708 C C . ASP A 1 89 ? 3.107 -16.418 10.219 1.00 94.81 89 ASP A C 1
ATOM 710 O O . ASP A 1 89 ? 2.170 -15.747 10.649 1.00 94.81 89 ASP A O 1
ATOM 714 N N . TYR A 1 90 ? 4.029 -15.898 9.399 1.00 94.94 90 TYR A N 1
ATOM 715 C CA . TYR A 1 90 ? 3.966 -14.517 8.920 1.00 94.94 90 TYR A CA 1
ATOM 716 C C . TYR A 1 90 ? 2.713 -14.290 8.069 1.00 94.94 90 TYR A C 1
ATOM 718 O O . TYR A 1 90 ? 1.980 -13.337 8.312 1.00 94.94 90 TYR A O 1
ATOM 726 N N . LYS A 1 91 ? 2.410 -15.205 7.137 1.00 94.81 91 LYS A N 1
ATOM 727 C CA . LYS A 1 91 ? 1.194 -15.141 6.308 1.00 94.81 91 LYS A CA 1
ATOM 728 C C . LYS A 1 91 ? -0.087 -15.098 7.142 1.00 94.81 91 LYS A C 1
ATOM 730 O O . LYS A 1 91 ? -1.023 -14.381 6.790 1.00 94.81 91 LYS A O 1
ATOM 735 N N . ALA A 1 92 ? -0.141 -15.848 8.243 1.00 94.62 92 ALA A N 1
ATOM 736 C CA . ALA A 1 92 ? -1.286 -15.829 9.150 1.00 94.62 92 ALA A CA 1
ATOM 737 C C . ALA A 1 92 ? -1.441 -14.468 9.856 1.00 94.62 92 ALA A C 1
ATOM 739 O O . ALA A 1 92 ? -2.554 -13.947 9.949 1.00 94.62 92 ALA A O 1
ATOM 740 N N . VAL A 1 93 ? -0.332 -13.872 10.312 1.00 95.31 93 VAL A N 1
ATOM 741 C CA . VAL A 1 93 ? -0.323 -12.527 10.916 1.00 95.31 93 VAL A CA 1
ATOM 742 C C . VAL A 1 93 ? -0.723 -11.461 9.893 1.00 95.31 93 VAL A C 1
ATOM 744 O O . VAL A 1 93 ? -1.598 -10.647 10.181 1.00 95.31 93 VAL A O 1
ATOM 747 N N . GLU A 1 94 ? -0.137 -11.505 8.698 1.00 96.00 94 GLU A N 1
ATOM 748 C CA . GLU A 1 94 ? -0.441 -10.623 7.568 1.00 96.00 94 GLU A CA 1
ATOM 749 C C . GLU A 1 94 ? -1.933 -10.658 7.219 1.00 96.00 94 GLU A C 1
ATOM 751 O O . GLU A 1 94 ? -2.587 -9.620 7.242 1.00 96.00 94 GLU A O 1
ATOM 756 N N . THR A 1 95 ? -2.502 -11.855 7.034 1.00 95.25 95 THR A N 1
ATOM 757 C CA . THR A 1 95 ? -3.932 -12.038 6.717 1.00 95.25 95 THR A CA 1
ATOM 758 C C . THR A 1 95 ? -4.838 -11.434 7.794 1.00 95.25 95 THR A C 1
ATOM 760 O O . THR A 1 95 ? -5.849 -10.804 7.485 1.00 95.25 95 THR A O 1
ATOM 763 N N . ARG A 1 96 ? -4.492 -11.599 9.080 1.00 95.25 96 ARG A N 1
ATOM 764 C CA . ARG A 1 96 ? -5.282 -11.029 10.182 1.00 95.25 96 ARG A CA 1
ATOM 765 C C . ARG A 1 96 ? -5.279 -9.501 10.151 1.00 95.25 96 ARG A C 1
ATOM 767 O O . ARG A 1 96 ? -6.305 -8.879 10.414 1.00 95.25 96 ARG A O 1
ATOM 774 N N . ILE A 1 97 ? -4.129 -8.900 9.859 1.00 96.81 97 ILE A N 1
ATOM 775 C CA . ILE A 1 97 ? -3.980 -7.443 9.803 1.00 96.81 97 ILE A CA 1
ATOM 776 C C . ILE A 1 97 ? -4.652 -6.888 8.545 1.00 96.81 97 ILE A C 1
ATOM 778 O O . ILE A 1 97 ? -5.335 -5.872 8.635 1.00 96.81 97 ILE A O 1
ATOM 782 N N . GLU A 1 98 ? -4.555 -7.585 7.411 1.00 97.19 98 GLU A N 1
ATOM 783 C CA . GLU A 1 98 ? -5.302 -7.266 6.191 1.00 97.19 98 GLU A CA 1
ATOM 784 C C . GLU A 1 98 ? -6.808 -7.201 6.461 1.00 97.19 98 GLU A C 1
ATOM 786 O O . GLU A 1 98 ? -7.454 -6.210 6.123 1.00 97.19 98 GLU A O 1
ATOM 791 N N . GLN A 1 99 ? -7.371 -8.207 7.135 1.00 95.00 99 GLN A N 1
ATOM 792 C CA . GLN A 1 99 ? -8.789 -8.217 7.501 1.00 95.00 99 GLN A CA 1
ATOM 793 C C . GLN A 1 99 ? -9.169 -7.037 8.402 1.00 95.00 99 GLN A C 1
ATOM 795 O O . GLN A 1 99 ? -10.201 -6.411 8.176 1.00 95.00 99 GLN A O 1
ATOM 800 N N . LEU A 1 100 ? -8.337 -6.695 9.390 1.00 94.50 100 LEU A N 1
ATOM 801 C CA . LEU A 1 100 ? -8.589 -5.549 10.268 1.00 94.50 100 LEU A CA 1
ATOM 802 C C . LEU A 1 100 ? -8.566 -4.219 9.522 1.00 94.50 100 LEU A C 1
ATOM 804 O O . LEU A 1 100 ? -9.417 -3.369 9.773 1.00 94.50 100 LEU A O 1
ATOM 808 N N . VAL A 1 101 ? -7.622 -4.039 8.599 1.00 95.56 101 VAL A N 1
ATOM 809 C CA . VAL A 1 101 ? -7.584 -2.859 7.732 1.00 95.56 101 VAL A CA 1
ATOM 810 C C . VAL A 1 101 ? -8.831 -2.829 6.850 1.00 95.56 101 VAL A C 1
ATOM 812 O O . VAL A 1 101 ? -9.517 -1.814 6.810 1.00 95.56 101 VAL A O 1
ATOM 815 N N . ARG A 1 102 ? -9.208 -3.941 6.214 1.00 95.19 102 ARG A N 1
ATOM 816 C CA . ARG A 1 102 ? -10.423 -4.003 5.386 1.00 95.19 102 ARG A CA 1
ATOM 817 C C . ARG A 1 102 ? -11.680 -3.618 6.166 1.00 95.19 102 ARG A C 1
ATOM 819 O O . ARG A 1 102 ? -12.430 -2.771 5.696 1.00 95.19 102 ARG A O 1
ATOM 826 N N . LEU A 1 103 ? -11.857 -4.160 7.371 1.00 91.31 103 LEU A N 1
ATOM 827 C CA . LEU A 1 103 ? -12.972 -3.826 8.266 1.00 91.31 103 LEU A CA 1
ATOM 828 C C . LEU A 1 103 ? -12.956 -2.358 8.683 1.00 91.31 103 LEU A C 1
ATOM 830 O O . LEU A 1 103 ? -13.967 -1.670 8.565 1.00 91.31 103 LEU A O 1
ATOM 834 N N . LYS A 1 104 ? -11.790 -1.854 9.114 1.00 91.62 104 LYS A N 1
ATOM 835 C CA . LYS A 1 104 ? -11.619 -0.440 9.456 1.00 91.62 104 LYS A CA 1
ATOM 836 C C . LYS A 1 104 ? -12.144 0.412 8.309 1.00 91.62 104 LYS A C 1
ATOM 838 O O . LYS A 1 104 ? -12.971 1.274 8.570 1.00 91.62 104 LYS A O 1
ATOM 843 N N . PHE A 1 105 ? -11.720 0.101 7.076 1.00 90.00 105 PHE A N 1
ATOM 844 C CA . PHE A 1 105 ? -11.983 0.885 5.871 1.00 90.00 105 PHE A CA 1
ATOM 845 C C . PHE A 1 105 ? -13.227 0.549 5.051 1.00 90.00 105 PHE A C 1
ATOM 847 O O . PHE A 1 105 ? -13.364 1.087 3.954 1.00 90.00 105 PHE A O 1
ATOM 854 N N . GLY A 1 106 ? -14.152 -0.264 5.568 1.00 89.38 106 GLY A N 1
ATOM 855 C CA . GLY A 1 106 ? -15.389 -0.562 4.837 1.00 89.38 106 GLY A CA 1
ATOM 856 C C . GLY A 1 106 ? -15.156 -1.324 3.530 1.00 89.38 106 GLY A C 1
ATOM 857 O O . GLY A 1 106 ? -15.957 -1.224 2.605 1.00 89.38 106 GLY A O 1
ATOM 858 N N . LEU A 1 107 ? -14.039 -2.046 3.420 1.00 92.56 107 LEU A N 1
ATOM 859 C CA . LEU A 1 107 ? -13.646 -2.765 2.210 1.00 92.56 107 LEU A CA 1
ATOM 860 C C . LEU A 1 107 ? -14.168 -4.207 2.233 1.00 92.56 107 LEU A C 1
ATOM 862 O O . LEU A 1 107 ? -14.281 -4.806 3.308 1.00 92.56 107 LEU A O 1
ATOM 866 N N . PRO A 1 108 ? -14.394 -4.828 1.060 1.00 93.19 108 PRO A N 1
ATOM 867 C CA . PRO A 1 108 ? -14.697 -6.252 0.985 1.00 93.19 108 PRO A CA 1
ATOM 868 C C . PRO A 1 108 ? -13.639 -7.089 1.716 1.00 93.19 108 PRO A C 1
ATOM 870 O O . PRO A 1 108 ? -12.442 -6.859 1.553 1.00 93.19 108 PRO A O 1
ATOM 873 N N . LEU A 1 109 ? -14.054 -8.110 2.477 1.00 90.31 109 LEU A N 1
ATOM 874 C CA . LEU A 1 109 ? -13.123 -8.986 3.215 1.00 90.31 109 LEU A CA 1
ATOM 875 C C . LEU A 1 109 ? -12.206 -9.824 2.311 1.00 90.31 109 LEU A C 1
ATOM 877 O O . LEU A 1 109 ? -11.239 -10.416 2.785 1.00 90.31 109 LEU A O 1
ATOM 881 N N . LYS A 1 110 ? -12.524 -9.914 1.018 1.00 92.44 110 LYS A N 1
ATOM 882 C CA . LYS A 1 110 ? -11.717 -10.591 0.003 1.00 92.44 110 LYS A CA 1
ATOM 883 C C . LYS A 1 110 ? -11.451 -9.625 -1.135 1.00 92.44 110 LYS A C 1
ATOM 885 O O . LYS A 1 110 ? -12.390 -8.991 -1.600 1.00 92.44 110 LYS A O 1
ATOM 890 N N . THR A 1 111 ? -10.210 -9.597 -1.612 1.00 95.50 111 THR A N 1
ATOM 891 C CA . THR A 1 111 ? -9.814 -8.739 -2.729 1.00 95.50 111 THR A CA 1
ATOM 892 C C . THR A 1 111 ? -10.627 -9.029 -3.987 1.00 95.50 111 THR A C 1
ATOM 894 O O . THR A 1 111 ? -10.655 -10.184 -4.441 1.00 95.50 111 THR A O 1
ATOM 897 N N . SER A 1 112 ? -11.215 -7.990 -4.573 1.00 97.88 112 SER A N 1
ATOM 898 C CA . SER A 1 112 ? -11.929 -8.071 -5.848 1.00 97.88 112 SER A CA 1
ATOM 899 C C . SER A 1 112 ? -10.994 -8.498 -6.994 1.00 97.88 112 SER A C 1
ATOM 901 O O . SER A 1 112 ? -9.813 -8.127 -7.001 1.00 97.88 112 SER A O 1
ATOM 903 N N . PRO A 1 113 ? -11.472 -9.291 -7.974 1.00 98.12 113 PRO A N 1
ATOM 904 C CA . PRO A 1 113 ? -10.671 -9.707 -9.130 1.00 98.12 113 PRO A CA 1
ATOM 905 C C . PRO A 1 113 ? -10.051 -8.541 -9.911 1.00 98.12 113 PRO A C 1
ATOM 907 O O . PRO A 1 113 ? -8.912 -8.643 -10.361 1.00 98.12 113 PRO A O 1
ATOM 910 N N . GLU A 1 114 ? -10.772 -7.428 -10.029 1.00 98.25 114 GLU A N 1
ATOM 911 C CA . GLU A 1 114 ? -10.355 -6.201 -10.707 1.00 98.25 114 GLU A CA 1
ATOM 912 C C . GLU A 1 114 ? -9.126 -5.591 -10.032 1.00 98.25 114 GLU A C 1
ATOM 914 O O . GLU A 1 114 ? -8.165 -5.221 -10.706 1.00 98.25 114 GLU A O 1
ATOM 919 N N . VAL A 1 115 ? -9.120 -5.564 -8.697 1.00 98.56 115 VAL A N 1
ATOM 920 C CA . VAL A 1 115 ? -7.995 -5.068 -7.897 1.00 98.56 115 VAL A CA 1
ATOM 921 C C . VAL A 1 115 ? -6.784 -5.987 -8.034 1.00 98.56 115 VAL A C 1
ATOM 923 O O . VAL A 1 115 ? -5.682 -5.504 -8.273 1.00 98.56 115 VAL A O 1
ATOM 926 N N . LYS A 1 116 ? -6.981 -7.313 -7.982 1.00 98.06 116 LYS A N 1
ATOM 927 C CA . LYS A 1 116 ? -5.890 -8.281 -8.213 1.00 98.06 116 LYS A CA 1
ATOM 928 C C . LYS A 1 116 ? -5.278 -8.138 -9.603 1.00 98.06 116 LYS A C 1
ATOM 930 O O . LYS A 1 116 ? -4.067 -8.241 -9.763 1.00 98.06 116 LYS A O 1
ATOM 935 N N . HIS A 1 117 ? -6.111 -7.927 -10.618 1.00 98.31 117 HIS A N 1
ATOM 936 C CA . HIS A 1 117 ? -5.625 -7.712 -11.972 1.00 98.31 117 HIS A CA 1
ATOM 937 C C . HIS A 1 117 ? -4.835 -6.402 -12.076 1.00 98.31 117 HIS A C 1
ATOM 939 O O . HIS A 1 117 ? -3.759 -6.391 -12.666 1.00 98.31 117 HIS A O 1
ATOM 945 N N . ALA A 1 118 ? -5.323 -5.318 -11.469 1.00 98.31 118 ALA A N 1
ATOM 946 C CA . ALA A 1 118 ? -4.629 -4.035 -11.465 1.00 98.31 118 ALA A CA 1
ATOM 947 C C . ALA A 1 118 ? -3.284 -4.067 -10.728 1.00 98.31 118 ALA A C 1
ATOM 949 O O . ALA A 1 118 ? -2.336 -3.454 -11.218 1.00 98.31 118 ALA A O 1
ATOM 950 N N . ASP A 1 119 ? -3.174 -4.801 -9.617 1.00 98.44 119 ASP A N 1
ATOM 951 C CA . ASP A 1 119 ? -1.895 -5.048 -8.937 1.00 98.44 119 ASP A CA 1
ATOM 952 C C . ASP A 1 119 ? -0.894 -5.739 -9.883 1.00 98.44 119 ASP A C 1
ATOM 954 O O . ASP A 1 119 ? 0.209 -5.238 -10.096 1.00 98.44 119 ASP A O 1
ATOM 958 N N . LEU A 1 120 ? -1.306 -6.800 -10.591 1.00 98.31 120 LEU A N 1
ATOM 959 C CA . LEU A 1 120 ? -0.447 -7.464 -11.584 1.00 98.31 120 LEU A CA 1
ATOM 960 C C . LEU A 1 120 ? -0.048 -6.543 -12.747 1.00 98.31 120 LEU A C 1
ATOM 962 O O . LEU A 1 120 ? 1.099 -6.579 -13.198 1.00 98.31 120 LEU A O 1
ATOM 966 N N . VAL A 1 121 ? -0.970 -5.710 -13.240 1.00 98.50 121 VAL A N 1
ATOM 967 C CA . VAL A 1 121 ? -0.672 -4.721 -14.289 1.00 98.50 121 VAL A CA 1
ATOM 968 C C . VAL A 1 121 ? 0.338 -3.688 -13.782 1.00 98.50 121 VAL A C 1
ATOM 970 O O . VAL A 1 121 ? 1.289 -3.363 -14.500 1.00 98.50 121 VAL A O 1
ATOM 973 N N . MET A 1 122 ? 0.183 -3.191 -12.551 1.00 98.19 122 MET A N 1
ATOM 974 C CA . MET A 1 122 ? 1.162 -2.303 -11.918 1.00 98.19 122 MET A CA 1
ATOM 975 C C . MET A 1 122 ? 2.516 -2.994 -11.760 1.00 98.19 122 MET A C 1
ATOM 977 O O . MET A 1 122 ? 3.521 -2.436 -12.190 1.00 98.19 122 MET A O 1
ATOM 981 N N . LEU A 1 123 ? 2.550 -4.231 -11.261 1.00 97.50 123 LEU A N 1
ATOM 982 C CA . LEU A 1 123 ? 3.770 -5.020 -11.102 1.00 97.50 123 LEU A CA 1
ATOM 983 C C . LEU A 1 123 ? 4.520 -5.197 -12.431 1.00 97.50 123 LEU A C 1
ATOM 985 O O . LEU A 1 123 ? 5.744 -5.056 -12.475 1.00 97.50 123 LEU A O 1
AT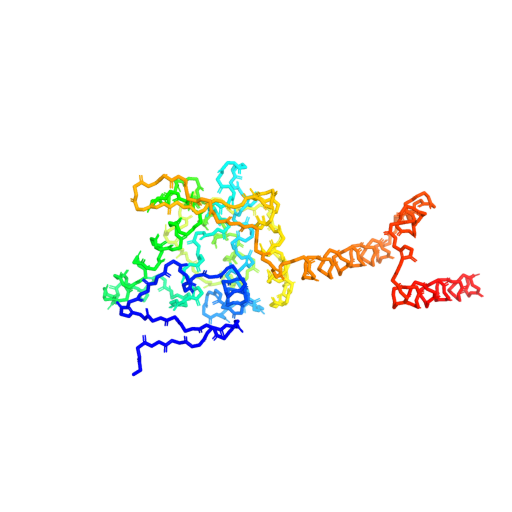OM 989 N N . ALA A 1 124 ? 3.801 -5.462 -13.526 1.00 97.38 124 ALA A N 1
ATOM 990 C CA . ALA A 1 124 ? 4.385 -5.548 -14.863 1.00 97.38 124 ALA A CA 1
ATOM 991 C C . ALA A 1 124 ? 4.959 -4.199 -15.331 1.00 97.38 124 ALA A C 1
ATOM 993 O O . ALA A 1 124 ? 6.089 -4.144 -15.818 1.00 97.38 124 ALA A O 1
ATOM 994 N N . THR A 1 125 ? 4.210 -3.113 -15.118 1.00 97.12 125 THR A N 1
ATOM 995 C CA . THR A 1 125 ? 4.625 -1.738 -15.452 1.00 97.12 125 THR A CA 1
ATOM 996 C C . THR A 1 125 ? 5.884 -1.332 -14.681 1.00 97.12 125 THR A C 1
ATOM 998 O O . THR A 1 125 ? 6.824 -0.768 -15.238 1.00 97.12 125 THR A O 1
ATOM 1001 N N . GLU A 1 126 ? 5.934 -1.656 -13.392 1.00 96.88 126 GLU A N 1
ATOM 1002 C CA . GLU A 1 126 ? 7.060 -1.385 -12.500 1.00 96.88 126 GLU A CA 1
ATOM 1003 C C . GLU A 1 126 ? 8.297 -2.185 -12.877 1.00 96.88 126 GLU A C 1
ATOM 1005 O O . GLU A 1 126 ? 9.390 -1.626 -12.945 1.00 96.88 126 GLU A O 1
ATOM 1010 N N . LYS A 1 127 ? 8.139 -3.482 -13.160 1.00 95.56 127 LYS A N 1
ATOM 1011 C CA . LYS A 1 127 ? 9.243 -4.333 -13.606 1.00 95.56 127 LYS A CA 1
ATOM 1012 C C . LYS A 1 127 ? 9.909 -3.755 -14.852 1.00 95.56 127 LYS A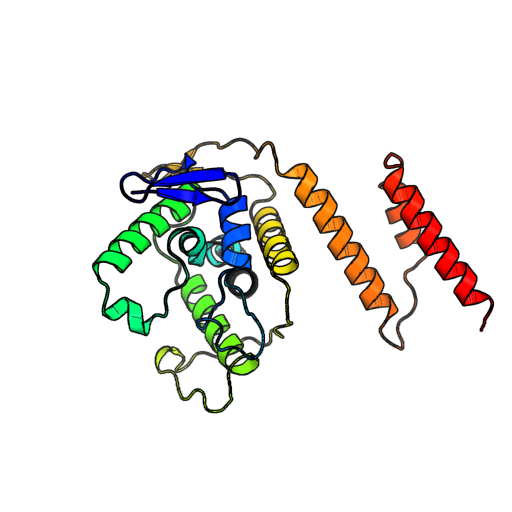 C 1
ATOM 1014 O O . LYS A 1 127 ? 11.135 -3.704 -14.903 1.00 95.56 127 LYS A O 1
ATOM 1019 N N . GLU A 1 128 ? 9.117 -3.324 -15.833 1.00 94.06 128 GLU A N 1
ATOM 1020 C CA . GLU A 1 128 ? 9.629 -2.740 -17.075 1.00 94.06 128 GLU A CA 1
ATOM 1021 C C . GLU A 1 128 ? 10.322 -1.391 -16.840 1.00 94.06 128 GLU A C 1
ATOM 1023 O O . GLU A 1 128 ? 11.409 -1.154 -17.364 1.00 94.06 128 GLU A O 1
ATOM 1028 N N . ALA A 1 129 ? 9.724 -0.516 -16.029 1.00 93.19 129 ALA A N 1
ATOM 1029 C CA . ALA A 1 129 ? 10.229 0.840 -15.834 1.00 93.19 129 ALA A CA 1
ATOM 1030 C C . ALA A 1 129 ? 11.400 0.942 -14.837 1.00 93.19 129 ALA A C 1
ATOM 1032 O O . ALA A 1 129 ? 12.211 1.867 -14.935 1.00 93.19 129 ALA A O 1
ATOM 1033 N N . LEU A 1 130 ? 11.473 0.051 -13.841 1.00 94.50 130 LEU A N 1
ATOM 1034 C CA . LEU A 1 130 ? 12.294 0.255 -12.639 1.00 94.50 130 LEU A CA 1
ATOM 1035 C C . LEU A 1 130 ? 13.404 -0.772 -12.436 1.00 94.50 130 LEU A C 1
ATOM 1037 O O . LEU A 1 130 ? 14.373 -0.464 -11.735 1.00 94.50 130 LEU A O 1
ATOM 1041 N N . LEU A 1 131 ? 13.272 -1.974 -12.999 1.00 94.50 131 LEU A N 1
ATOM 1042 C CA . LEU A 1 131 ? 14.261 -3.041 -12.857 1.00 94.50 131 LEU A CA 1
ATOM 1043 C C . LEU A 1 131 ? 15.164 -3.132 -14.088 1.00 94.50 131 LEU A C 1
ATOM 1045 O O . LEU A 1 131 ? 14.859 -2.639 -15.171 1.00 94.50 131 LEU A O 1
ATOM 1049 N N . HIS A 1 132 ? 16.312 -3.787 -13.922 1.00 91.88 132 HIS A N 1
ATOM 1050 C CA . HIS A 1 132 ? 17.215 -4.038 -15.040 1.00 91.88 132 HIS A CA 1
ATOM 1051 C C . HIS A 1 132 ? 16.535 -4.930 -16.093 1.00 91.88 132 HIS A C 1
ATOM 1053 O O . HIS A 1 132 ? 15.819 -5.873 -15.747 1.00 91.88 132 HIS A O 1
ATOM 1059 N N . ALA A 1 133 ? 16.835 -4.710 -17.377 1.00 86.62 133 ALA A N 1
ATOM 1060 C CA . ALA A 1 133 ? 16.275 -5.497 -18.485 1.00 86.62 133 ALA A CA 1
ATOM 1061 C C . ALA A 1 133 ? 16.551 -7.013 -18.366 1.00 86.62 133 ALA A C 1
ATOM 1063 O O . ALA A 1 133 ? 15.795 -7.833 -18.872 1.00 86.62 133 ALA A O 1
ATOM 1064 N N . ASN A 1 134 ? 17.600 -7.387 -17.625 1.00 88.00 134 ASN A N 1
ATOM 1065 C CA . ASN A 1 134 ? 17.979 -8.779 -17.351 1.00 88.00 134 ASN A CA 1
ATOM 1066 C C . ASN A 1 134 ? 17.305 -9.363 -16.090 1.00 88.00 134 ASN A C 1
ATOM 1068 O O . ASN A 1 134 ? 17.764 -10.377 -15.572 1.00 88.00 134 ASN A O 1
ATOM 1072 N N . SER A 1 135 ? 16.240 -8.740 -15.574 1.00 86.44 135 SER A N 1
ATOM 1073 C CA . SER A 1 135 ? 15.473 -9.203 -14.399 1.00 86.44 135 SER A CA 1
ATOM 1074 C C . SER A 1 135 ? 14.713 -10.524 -14.613 1.00 86.44 135 SER A C 1
ATOM 1076 O O . SER A 1 135 ? 14.052 -11.009 -13.693 1.00 86.44 135 SER A O 1
ATOM 1078 N N . GLY A 1 136 ? 14.841 -11.119 -15.804 1.00 89.12 136 GLY A N 1
ATOM 1079 C CA . GLY A 1 136 ? 14.264 -12.407 -16.169 1.00 89.12 136 GLY A CA 1
ATOM 1080 C C . GLY A 1 136 ? 12.757 -12.356 -16.405 1.00 89.12 136 GLY A C 1
ATOM 1081 O O . GLY A 1 136 ? 12.112 -11.310 -16.269 1.00 89.12 136 GLY A O 1
ATOM 1082 N N . ASP A 1 137 ? 12.204 -13.512 -16.755 1.00 90.88 137 ASP A N 1
ATOM 1083 C CA . ASP A 1 137 ? 10.770 -13.697 -16.955 1.00 90.88 137 ASP A CA 1
ATOM 1084 C C . ASP A 1 137 ? 10.096 -14.092 -15.647 1.00 90.88 137 ASP A C 1
ATOM 1086 O O . ASP A 1 137 ? 10.628 -14.881 -14.862 1.00 90.88 137 ASP A O 1
ATOM 1090 N N . TRP A 1 138 ? 8.924 -13.515 -15.393 1.00 93.88 138 TRP A N 1
ATOM 1091 C CA . TRP A 1 138 ? 8.151 -13.768 -14.182 1.00 93.88 138 TRP A CA 1
ATOM 1092 C C . TRP A 1 138 ? 6.855 -14.475 -14.586 1.00 93.88 138 TRP A C 1
ATOM 1094 O O . TRP A 1 138 ? 5.981 -13.813 -15.143 1.00 93.88 138 TRP A O 1
ATOM 1104 N N . PRO A 1 139 ? 6.693 -15.785 -14.306 1.00 94.31 139 PRO A N 1
ATOM 1105 C CA . PRO A 1 139 ? 5.517 -16.548 -14.741 1.00 94.31 139 PRO A CA 1
ATOM 1106 C C . PRO A 1 139 ? 4.178 -15.952 -14.292 1.00 94.31 139 PRO A C 1
ATOM 1108 O O . PRO A 1 139 ? 3.179 -16.072 -14.986 1.00 94.31 139 PRO A O 1
ATOM 1111 N N . ILE A 1 140 ? 4.159 -15.253 -13.152 1.00 94.06 140 ILE A N 1
ATOM 1112 C CA . ILE A 1 140 ? 2.963 -14.566 -12.640 1.00 94.06 140 ILE A CA 1
ATOM 1113 C C . ILE A 1 140 ? 2.470 -13.425 -13.552 1.00 94.06 140 ILE A C 1
ATOM 1115 O O . ILE A 1 140 ? 1.322 -13.009 -13.444 1.00 94.06 140 ILE A O 1
ATOM 1119 N N . LEU A 1 141 ? 3.326 -12.922 -14.445 1.00 96.19 141 LEU A N 1
ATOM 1120 C CA . LEU A 1 141 ? 3.012 -11.854 -15.395 1.00 96.19 141 LEU A CA 1
ATOM 1121 C C . LEU A 1 141 ? 2.683 -12.386 -16.798 1.00 96.19 141 LEU A C 1
ATOM 1123 O O . LEU A 1 141 ? 2.485 -11.597 -17.721 1.00 96.19 141 LEU A O 1
ATOM 1127 N N . GLU A 1 142 ? 2.626 -13.706 -16.991 1.00 95.19 142 GLU A N 1
ATOM 1128 C CA . GLU A 1 142 ? 2.256 -14.286 -18.280 1.00 95.19 142 GLU A CA 1
ATOM 1129 C C . GLU A 1 142 ? 0.832 -13.856 -18.674 1.00 95.19 142 GLU A C 1
ATOM 1131 O O . GLU A 1 142 ? -0.125 -14.026 -17.921 1.00 95.19 142 GLU A O 1
ATOM 1136 N N . GLY A 1 143 ? 0.695 -13.254 -19.859 1.00 95.00 143 GLY A N 1
ATOM 1137 C CA . GLY A 1 143 ? -0.580 -12.721 -20.351 1.00 95.00 143 GLY A CA 1
ATOM 1138 C C . GLY A 1 143 ? -1.007 -11.378 -19.742 1.00 95.00 143 GLY A C 1
ATOM 1139 O O . GLY A 1 143 ? -2.060 -10.861 -20.115 1.00 95.00 143 GLY A O 1
ATOM 1140 N N . ILE A 1 144 ? -0.208 -10.779 -18.853 1.00 97.56 144 ILE A N 1
ATOM 1141 C CA . ILE A 1 144 ? -0.474 -9.454 -18.284 1.00 97.56 144 ILE A CA 1
ATOM 1142 C C . ILE A 1 144 ? 0.169 -8.381 -19.164 1.00 97.56 144 ILE A C 1
ATOM 1144 O O . ILE A 1 144 ? 1.371 -8.400 -19.418 1.00 97.56 144 ILE A O 1
ATOM 1148 N N . THR A 1 145 ? -0.636 -7.427 -19.632 1.00 96.44 145 THR A N 1
ATOM 1149 C CA . THR A 1 145 ? -0.137 -6.271 -20.389 1.00 96.44 145 THR A CA 1
ATOM 1150 C C . THR A 1 145 ? 0.143 -5.108 -19.433 1.00 96.44 145 THR A C 1
ATOM 1152 O O . THR A 1 145 ? -0.768 -4.729 -18.696 1.00 96.44 145 THR A O 1
ATOM 1155 N N . PRO A 1 146 ? 1.359 -4.527 -19.433 1.00 96.25 146 PRO A N 1
ATOM 1156 C CA . PRO A 1 146 ? 1.668 -3.328 -18.660 1.00 96.25 146 PRO A CA 1
ATOM 1157 C C . PRO A 1 146 ? 0.753 -2.149 -19.003 1.00 96.25 146 PRO A C 1
ATOM 1159 O O . PRO A 1 146 ? 0.256 -2.008 -20.122 1.00 96.25 146 PRO A O 1
ATOM 1162 N N . SER A 1 147 ? 0.563 -1.263 -18.033 1.00 94.06 147 SER A N 1
ATOM 1163 C CA . SER A 1 147 ? -0.137 -0.002 -18.234 1.00 94.06 147 SER A CA 1
ATOM 1164 C C . SER A 1 147 ? 0.719 0.965 -19.058 1.00 94.06 147 SER A C 1
ATOM 1166 O O . SER A 1 147 ? 1.944 0.947 -18.994 1.00 94.06 147 SER A O 1
ATOM 1168 N N . ASN A 1 148 ? 0.082 1.892 -19.776 1.00 89.88 148 ASN A N 1
ATOM 1169 C CA . ASN A 1 148 ? 0.773 2.983 -20.476 1.00 89.88 148 ASN A CA 1
ATOM 1170 C C . ASN A 1 148 ? 1.216 4.129 -19.540 1.00 89.88 148 ASN A C 1
ATOM 1172 O O . ASN A 1 148 ? 1.656 5.184 -20.006 1.00 89.88 148 ASN A O 1
ATOM 1176 N N . ARG A 1 149 ? 1.053 3.959 -18.224 1.00 88.94 149 ARG A N 1
ATOM 1177 C CA . ARG A 1 149 ? 1.425 4.952 -17.218 1.00 88.94 149 ARG A CA 1
ATOM 1178 C C . ARG A 1 149 ? 2.939 5.112 -17.153 1.00 88.94 149 ARG A C 1
ATOM 1180 O O . ARG A 1 149 ? 3.682 4.146 -17.030 1.00 88.94 149 ARG A O 1
ATOM 1187 N N . ILE A 1 150 ? 3.385 6.364 -17.143 1.00 85.50 150 ILE A N 1
ATOM 1188 C CA . ILE A 1 150 ? 4.788 6.706 -16.916 1.00 85.50 150 ILE A CA 1
ATOM 1189 C C . ILE A 1 150 ? 5.030 6.760 -15.409 1.00 85.50 150 ILE A C 1
ATOM 1191 O O . ILE A 1 150 ? 4.411 7.563 -14.705 1.00 85.50 150 ILE A O 1
ATOM 1195 N N . ILE A 1 151 ? 5.947 5.928 -14.915 1.00 89.50 151 ILE A N 1
ATOM 1196 C CA . ILE A 1 151 ? 6.369 5.974 -13.517 1.00 89.50 151 ILE A CA 1
ATOM 1197 C C . ILE A 1 151 ? 7.442 7.052 -13.364 1.00 89.50 151 ILE A C 1
ATOM 1199 O O . ILE A 1 151 ? 8.555 6.930 -13.873 1.00 89.50 151 ILE A O 1
ATOM 1203 N N . VAL A 1 152 ? 7.090 8.119 -12.651 1.00 88.19 152 VAL A N 1
ATOM 1204 C CA . VAL A 1 152 ? 7.996 9.228 -12.336 1.00 88.19 152 VAL A CA 1
ATOM 1205 C C . VAL A 1 152 ? 8.551 9.036 -10.922 1.00 88.19 152 VAL A C 1
ATOM 1207 O O . VAL A 1 152 ? 7.768 8.703 -10.030 1.00 88.19 152 VAL A O 1
ATOM 1210 N N . PRO A 1 153 ? 9.857 9.258 -10.688 1.00 87.19 153 PRO A N 1
ATOM 1211 C CA . PRO A 1 153 ? 10.422 9.255 -9.345 1.00 87.19 153 PRO A CA 1
ATOM 1212 C C . PRO A 1 153 ? 9.672 10.181 -8.387 1.00 87.19 153 PRO A C 1
ATOM 1214 O O . PRO A 1 153 ? 9.410 11.337 -8.721 1.00 87.19 153 PRO A O 1
ATOM 1217 N N . MET A 1 154 ? 9.351 9.678 -7.194 1.00 87.94 154 MET A N 1
ATOM 1218 C CA . MET A 1 154 ? 8.711 10.445 -6.125 1.00 87.94 154 MET A CA 1
ATOM 1219 C C . MET A 1 154 ? 9.499 10.301 -4.827 1.00 87.94 154 MET A C 1
ATOM 1221 O O . MET A 1 154 ? 9.944 9.213 -4.465 1.00 87.94 154 MET A O 1
ATOM 1225 N N . SER A 1 155 ? 9.643 11.400 -4.095 1.00 91.38 155 SER A N 1
ATOM 1226 C CA . SER A 1 155 ? 10.070 11.356 -2.698 1.00 91.38 155 SER A CA 1
ATOM 1227 C C . SER A 1 155 ? 8.997 10.707 -1.817 1.00 91.38 155 SER A C 1
ATOM 1229 O O . SER A 1 155 ? 7.809 10.714 -2.146 1.00 91.38 155 SER A O 1
ATOM 1231 N N . HIS A 1 156 ? 9.390 10.214 -0.640 1.00 92.19 156 HIS A N 1
ATOM 1232 C CA . HIS A 1 156 ? 8.431 9.676 0.331 1.00 92.19 156 HIS A CA 1
ATOM 1233 C C . HIS A 1 156 ? 7.381 10.727 0.755 1.00 92.19 156 HIS A C 1
ATOM 1235 O O . HIS A 1 156 ? 6.219 10.398 0.974 1.00 92.19 156 HIS A O 1
ATOM 1241 N N . VAL A 1 157 ? 7.744 12.015 0.813 1.00 90.50 157 VAL A N 1
ATOM 1242 C CA . VAL A 1 157 ? 6.791 13.098 1.118 1.00 90.50 157 VAL A CA 1
ATOM 1243 C C . VAL A 1 157 ? 5.726 13.210 0.025 1.00 90.50 157 VAL A C 1
ATOM 1245 O O . VAL A 1 157 ? 4.539 13.297 0.332 1.00 90.50 157 VAL A O 1
ATOM 1248 N N . GLU A 1 158 ? 6.134 13.164 -1.245 1.00 86.81 158 GLU A N 1
ATOM 1249 C CA . GLU A 1 158 ? 5.218 13.205 -2.390 1.00 86.81 158 GLU A CA 1
ATOM 1250 C C . GLU A 1 158 ? 4.312 11.977 -2.448 1.00 86.81 158 GLU A C 1
ATOM 1252 O O . GLU A 1 158 ? 3.104 12.125 -2.627 1.00 86.81 158 GLU A O 1
ATOM 1257 N N . ALA A 1 159 ? 4.873 10.782 -2.255 1.00 91.19 159 ALA A N 1
ATOM 1258 C CA . ALA A 1 159 ? 4.107 9.541 -2.253 1.00 91.19 159 ALA A CA 1
ATOM 1259 C C . ALA A 1 159 ? 3.074 9.517 -1.112 1.00 91.19 159 ALA A C 1
ATOM 1261 O O . ALA A 1 159 ? 1.909 9.200 -1.351 1.00 91.19 159 ALA A O 1
ATOM 1262 N N . LYS A 1 160 ? 3.462 9.943 0.103 1.00 93.50 160 LYS A N 1
ATOM 1263 C CA . LYS A 1 160 ? 2.542 10.101 1.244 1.00 93.50 160 LYS A CA 1
ATOM 1264 C C . LYS A 1 160 ? 1.395 11.055 0.906 1.00 93.50 160 LYS A C 1
ATOM 1266 O O . LYS A 1 160 ? 0.237 10.730 1.150 1.00 93.50 160 LYS A O 1
ATOM 1271 N N . GLN A 1 161 ? 1.712 12.228 0.352 1.00 87.44 161 GLN A N 1
ATOM 1272 C CA . GLN A 1 161 ? 0.713 13.242 -0.002 1.00 87.44 161 GLN A CA 1
ATOM 1273 C C . GLN A 1 161 ? -0.271 12.729 -1.056 1.00 87.44 161 GLN A C 1
ATOM 1275 O O . GLN A 1 161 ? -1.477 12.873 -0.881 1.00 87.44 161 GLN A O 1
ATOM 1280 N N . GLN A 1 162 ? 0.224 12.096 -2.123 1.00 92.38 162 GLN A N 1
ATOM 1281 C CA . GLN A 1 162 ? -0.639 11.549 -3.171 1.00 92.38 162 GLN A CA 1
ATOM 1282 C C . GLN A 1 162 ? -1.544 10.431 -2.657 1.00 92.38 162 GLN A C 1
ATOM 1284 O O . GLN A 1 162 ? -2.704 10.376 -3.055 1.00 92.38 162 GLN A O 1
ATOM 1289 N N . PHE A 1 163 ? -1.047 9.582 -1.756 1.0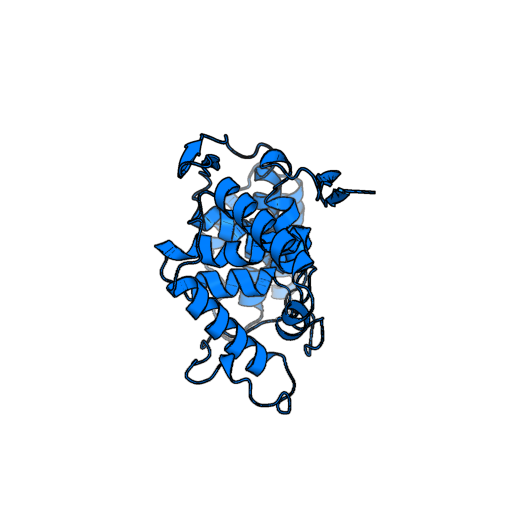0 96.62 163 PHE A N 1
ATOM 1290 C CA . PHE A 1 163 ? -1.855 8.540 -1.130 1.00 96.62 163 PHE A CA 1
ATOM 1291 C C . PHE A 1 163 ? -3.014 9.135 -0.320 1.00 96.62 163 PHE A C 1
ATOM 1293 O O . PHE A 1 163 ? -4.165 8.765 -0.537 1.00 96.62 163 PHE A O 1
ATOM 1300 N N . ILE A 1 164 ? -2.726 10.102 0.561 1.00 92.56 164 ILE A N 1
ATOM 1301 C CA . ILE A 1 164 ? -3.746 10.765 1.393 1.00 92.56 164 ILE A CA 1
ATOM 1302 C C . ILE A 1 164 ? -4.769 11.500 0.521 1.00 92.56 164 ILE A C 1
ATOM 1304 O O . ILE A 1 164 ? -5.969 11.341 0.719 1.00 92.56 164 ILE A O 1
ATOM 1308 N N . HIS A 1 165 ? -4.313 12.269 -0.473 1.00 88.12 165 HIS A N 1
ATOM 1309 C CA . HIS A 1 165 ? -5.214 12.964 -1.394 1.00 88.12 165 HIS A CA 1
ATOM 1310 C C . HIS A 1 165 ? -6.129 11.991 -2.128 1.00 88.12 165 HIS A C 1
ATOM 1312 O O . HIS A 1 165 ? -7.343 12.163 -2.112 1.00 88.12 165 HIS A O 1
ATOM 1318 N N . ARG A 1 166 ? -5.560 10.929 -2.707 1.00 94.94 166 ARG A N 1
ATOM 1319 C CA . ARG A 1 166 ? -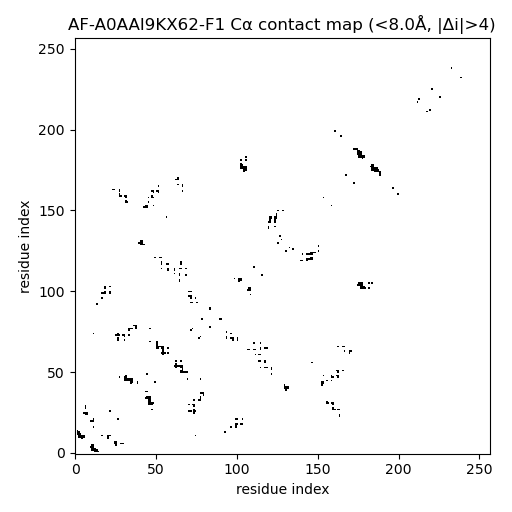6.344 9.936 -3.438 1.00 94.94 166 ARG A CA 1
ATOM 1320 C C . ARG A 1 166 ? -7.357 9.246 -2.528 1.00 94.94 166 ARG A C 1
ATOM 1322 O O . ARG A 1 166 ? -8.473 8.995 -2.965 1.00 94.94 166 ARG A O 1
ATOM 1329 N N . PHE A 1 167 ? -7.006 8.984 -1.271 1.00 95.69 167 PHE A N 1
ATOM 1330 C CA . PHE A 1 167 ? -7.939 8.434 -0.292 1.00 95.69 167 PHE A CA 1
ATOM 1331 C C . PHE A 1 167 ? -9.122 9.381 -0.036 1.00 95.69 167 PHE A C 1
ATOM 1333 O O . PHE A 1 167 ? -10.277 8.954 -0.087 1.00 95.69 167 PHE A O 1
ATOM 1340 N N . HIS A 1 168 ? -8.861 10.671 0.191 1.00 88.88 168 HIS A N 1
ATOM 1341 C CA . HIS A 1 168 ? -9.920 11.662 0.410 1.00 88.88 168 HIS A CA 1
ATOM 1342 C C . HIS A 1 168 ? -10.801 11.866 -0.826 1.00 88.88 168 HIS A C 1
ATOM 1344 O O . HIS A 1 168 ? -12.024 11.906 -0.692 1.00 88.88 168 HIS A O 1
ATOM 1350 N N . ASP A 1 169 ? -10.208 11.902 -2.021 1.00 89.56 169 ASP A N 1
ATOM 1351 C CA . ASP A 1 169 ? -10.943 11.995 -3.288 1.00 89.56 169 ASP A CA 1
ATOM 1352 C C . ASP A 1 169 ? -11.928 10.828 -3.461 1.00 89.56 169 ASP A C 1
ATOM 1354 O O . ASP A 1 169 ? -13.031 11.001 -3.976 1.00 89.56 169 ASP A O 1
ATOM 1358 N N . LEU A 1 170 ? -11.532 9.628 -3.030 1.00 91.69 170 LEU A N 1
ATOM 1359 C CA . LEU A 1 170 ? -12.320 8.404 -3.178 1.00 91.69 170 LEU A CA 1
ATOM 1360 C C . LEU A 1 170 ? -13.376 8.212 -2.091 1.00 91.69 170 LEU A C 1
ATOM 1362 O O . LEU A 1 170 ? -14.359 7.512 -2.316 1.00 91.69 170 LEU A O 1
ATOM 1366 N N . THR A 1 171 ? -13.187 8.835 -0.932 1.00 87.38 171 THR A N 1
ATOM 1367 C CA . THR A 1 171 ? -14.133 8.779 0.192 1.00 87.38 171 THR A CA 1
ATOM 1368 C C . THR A 1 171 ? -15.038 10.006 0.264 1.00 87.38 171 THR A C 1
ATOM 1370 O O . THR A 1 171 ? -15.925 10.055 1.107 1.00 87.38 171 THR A O 1
ATOM 1373 N N . ALA A 1 172 ? -14.833 11.012 -0.595 1.00 74.56 172 ALA A N 1
ATOM 1374 C CA . ALA A 1 172 ? -15.516 12.308 -0.530 1.00 74.56 172 ALA A CA 1
ATOM 1375 C C . ALA A 1 172 ? -15.439 12.969 0.867 1.00 74.56 172 ALA A C 1
ATOM 1377 O O . ALA A 1 172 ? -16.331 13.721 1.261 1.00 74.56 172 ALA A O 1
ATOM 1378 N N . GLY A 1 173 ? -14.399 12.644 1.648 1.00 57.59 173 GLY A N 1
ATOM 1379 C CA . GLY A 1 173 ? -14.264 13.045 3.053 1.00 57.59 173 GLY A CA 1
ATOM 1380 C C . GLY A 1 173 ? -15.269 12.394 4.020 1.00 57.59 173 GLY A C 1
ATOM 1381 O O . GLY A 1 173 ? -15.291 12.753 5.195 1.00 57.59 173 GLY A O 1
ATOM 1382 N N . GLN A 1 174 ? -16.096 11.451 3.562 1.00 52.97 174 GLN A N 1
ATOM 1383 C CA . GLN A 1 174 ? -17.071 10.711 4.362 1.00 52.97 174 GLN A CA 1
ATOM 1384 C C . GLN A 1 174 ? -16.650 9.248 4.448 1.00 52.97 174 GLN A C 1
ATOM 1386 O O . GLN A 1 174 ? -16.848 8.455 3.531 1.00 52.97 174 GLN A O 1
ATOM 1391 N N . TYR A 1 175 ? -16.047 8.890 5.571 1.00 51.50 175 TYR A N 1
ATOM 1392 C CA . TYR A 1 175 ? -15.593 7.537 5.821 1.00 51.50 175 TYR A CA 1
ATOM 1393 C C . TYR A 1 175 ? -16.449 6.871 6.898 1.00 51.50 175 TYR A C 1
ATOM 1395 O O . TYR A 1 175 ? -16.579 7.394 8.005 1.00 51.50 175 TYR A O 1
ATOM 1403 N N . PHE A 1 176 ? -17.015 5.708 6.572 1.00 52.34 176 PHE A N 1
ATOM 1404 C CA . PHE A 1 176 ? -17.787 4.881 7.496 1.00 52.34 176 PHE A CA 1
ATOM 1405 C C . PHE A 1 176 ? -17.004 3.590 7.740 1.00 52.34 176 PHE A C 1
ATOM 1407 O O . PHE A 1 176 ? -16.731 2.847 6.796 1.00 52.34 176 PHE A O 1
ATOM 1414 N N . ALA A 1 177 ? -16.624 3.332 8.990 1.00 49.19 177 ALA A N 1
ATOM 1415 C CA . ALA A 1 177 ? -16.107 2.024 9.372 1.00 49.19 177 ALA A CA 1
ATOM 1416 C C . ALA A 1 177 ? -17.213 0.968 9.223 1.00 49.19 177 ALA A C 1
ATOM 1418 O O . ALA A 1 177 ? -18.393 1.312 9.264 1.00 49.19 177 ALA A O 1
ATOM 1419 N N . VAL A 1 178 ? -16.864 -0.309 9.066 1.00 41.97 178 VAL A N 1
ATOM 1420 C CA . VAL A 1 178 ? -17.847 -1.405 9.138 1.00 41.97 178 VAL A CA 1
ATOM 1421 C C . VAL A 1 178 ? -17.487 -2.369 10.259 1.00 41.97 178 VAL A C 1
ATOM 1423 O O . VAL A 1 178 ? -16.312 -2.530 10.604 1.00 41.97 178 VAL A O 1
ATOM 1426 N N . ASP A 1 179 ? -18.494 -2.984 10.871 1.00 44.38 179 ASP A N 1
ATOM 1427 C CA . ASP A 1 179 ? -18.276 -4.031 11.865 1.00 44.38 179 ASP A CA 1
ATOM 1428 C C . ASP A 1 179 ? -17.928 -5.386 11.218 1.00 44.38 179 ASP A C 1
ATOM 1430 O O . ASP A 1 179 ? -17.817 -5.520 9.998 1.00 44.38 179 ASP A O 1
ATOM 1434 N N . TYR A 1 180 ? -17.727 -6.415 12.048 1.00 36.56 180 TYR A N 1
ATOM 1435 C CA . TYR A 1 180 ? -17.393 -7.770 11.591 1.00 36.56 180 TYR A CA 1
ATOM 1436 C C . TYR A 1 180 ? -18.498 -8.437 10.752 1.00 36.56 180 TYR A C 1
ATOM 1438 O O . TYR A 1 180 ? -18.216 -9.433 10.082 1.00 36.56 180 TYR A O 1
ATOM 1446 N N . GLU A 1 181 ? -19.728 -7.920 10.791 1.00 40.25 181 GLU A N 1
ATOM 1447 C CA . GLU A 1 181 ? -20.866 -8.386 9.991 1.00 40.25 181 GLU A CA 1
ATOM 1448 C C . GLU A 1 181 ? -21.009 -7.588 8.681 1.00 40.25 181 GLU A C 1
ATOM 1450 O O . GLU A 1 181 ? -21.774 -7.979 7.800 1.00 40.25 181 GLU A O 1
ATOM 1455 N N . GLY A 1 182 ? -20.193 -6.542 8.498 1.00 34.19 182 GLY A N 1
ATOM 1456 C CA . GLY A 1 182 ? -20.180 -5.684 7.318 1.00 34.19 182 GLY A CA 1
ATOM 1457 C C . GLY A 1 182 ? -21.159 -4.515 7.400 1.00 34.19 182 GLY A C 1
ATOM 1458 O O . GLY A 1 182 ? -21.399 -3.872 6.377 1.00 34.19 182 GLY A O 1
ATOM 1459 N N . GLU A 1 183 ? -21.714 -4.228 8.580 1.00 38.41 183 GLU A N 1
ATOM 1460 C CA . GLU A 1 183 ? -22.696 -3.161 8.756 1.00 38.41 183 GLU A CA 1
ATOM 1461 C C . GLU A 1 183 ? -22.027 -1.802 9.028 1.00 38.41 183 GLU A C 1
ATOM 1463 O O . GLU A 1 183 ? -20.999 -1.749 9.714 1.00 38.41 183 GLU A O 1
ATOM 1468 N N . PRO A 1 184 ? -22.578 -0.679 8.519 1.00 42.69 184 PRO A N 1
ATOM 1469 C CA . PRO A 1 184 ? -21.973 0.640 8.682 1.00 42.69 184 PRO A CA 1
ATOM 1470 C C . PRO A 1 184 ? -21.937 1.093 10.148 1.00 42.69 184 PRO A C 1
ATOM 1472 O O . PRO A 1 184 ? -22.970 1.283 10.791 1.00 42.69 184 PRO A O 1
ATOM 1475 N N . VAL A 1 185 ? -20.739 1.381 10.648 1.00 47.19 185 VAL A N 1
ATOM 1476 C CA . VAL A 1 185 ? -20.474 2.045 11.925 1.00 47.19 185 VAL A CA 1
ATOM 1477 C C . VAL A 1 185 ? -19.960 3.455 11.630 1.00 47.19 185 VAL A C 1
ATOM 1479 O O . VAL A 1 185 ? -18.888 3.645 11.056 1.00 47.19 185 VAL A O 1
ATOM 1482 N N . TYR A 1 186 ? -20.725 4.479 12.016 1.00 41.25 186 TYR A N 1
ATOM 1483 C CA . TYR A 1 186 ? -20.312 5.872 11.837 1.00 41.25 186 TYR A CA 1
ATOM 1484 C C . TYR A 1 186 ? -19.032 6.163 12.632 1.00 41.25 186 TYR A C 1
ATOM 1486 O O . TYR A 1 186 ? -19.060 6.293 13.856 1.00 41.25 186 TYR A O 1
ATOM 1494 N N . SER A 1 187 ? -17.912 6.298 11.930 1.00 43.75 187 SER A N 1
ATOM 1495 C CA . SER A 1 187 ? -16.715 6.961 12.433 1.00 43.75 187 SER A CA 1
ATOM 1496 C C . SER A 1 187 ? -16.803 8.421 12.008 1.00 43.75 187 SER A C 1
ATOM 1498 O O . SER A 1 187 ? -16.831 8.702 10.815 1.00 43.75 187 SER A O 1
ATOM 1500 N N . GLY A 1 188 ? -16.907 9.348 12.963 1.00 40.00 188 GLY A N 1
ATOM 1501 C CA . GLY A 1 188 ? -16.942 10.782 12.664 1.00 40.00 188 GLY A CA 1
ATOM 1502 C C . GLY A 1 188 ? -15.735 11.256 11.835 1.00 40.00 188 GLY A C 1
ATOM 1503 O O . GLY A 1 188 ? -14.760 10.513 11.687 1.00 40.00 188 GLY A O 1
ATOM 1504 N N . PRO A 1 189 ? -15.786 12.485 11.289 1.00 38.28 189 PRO A N 1
ATOM 1505 C CA . PRO A 1 189 ? -14.682 13.032 10.511 1.00 38.28 189 PRO A CA 1
ATOM 1506 C C . PRO A 1 189 ? -13.389 13.017 11.345 1.00 38.28 189 PRO A C 1
ATOM 1508 O O . PRO A 1 189 ? -13.437 13.332 12.537 1.00 38.28 189 PRO A O 1
ATOM 1511 N N . PRO A 1 190 ? -12.241 12.643 10.760 1.00 46.78 190 PRO A N 1
ATOM 1512 C CA . PRO A 1 190 ? -10.970 12.657 11.470 1.00 46.78 190 PRO A CA 1
ATOM 1513 C C . PRO A 1 190 ? -10.623 14.095 11.882 1.00 46.78 190 PRO A C 1
ATOM 1515 O O . PRO A 1 190 ? -10.411 14.963 11.040 1.00 46.78 190 PRO A O 1
ATOM 1518 N N . GLU A 1 191 ? -10.585 14.351 13.193 1.00 47.41 191 GLU A N 1
ATOM 1519 C CA . GLU A 1 191 ? -10.430 15.691 13.789 1.00 47.41 191 GLU A CA 1
ATOM 1520 C C . GLU A 1 191 ? -9.076 16.384 13.488 1.00 47.41 191 GLU A C 1
ATOM 1522 O O . GLU A 1 191 ? -8.884 17.525 13.899 1.00 47.41 191 GLU A O 1
ATOM 1527 N N . ASP A 1 192 ? -8.152 15.749 12.751 1.00 46.44 192 ASP A N 1
ATOM 1528 C CA . ASP A 1 192 ? -6.755 16.200 12.577 1.00 46.44 192 ASP A CA 1
ATOM 1529 C C . ASP A 1 192 ? -6.313 16.386 11.100 1.00 46.44 192 ASP A C 1
ATOM 1531 O O . ASP A 1 192 ? -5.174 16.761 10.817 1.00 46.44 192 ASP A O 1
ATOM 1535 N N . ASP A 1 193 ? -7.198 16.150 10.121 1.00 46.16 193 ASP A N 1
ATOM 1536 C CA . ASP A 1 193 ? -6.793 16.030 8.706 1.00 46.16 193 ASP A CA 1
ATOM 1537 C C . ASP A 1 193 ? -6.847 17.345 7.896 1.00 46.16 193 ASP A C 1
ATOM 1539 O O . ASP A 1 193 ? -6.164 17.477 6.876 1.00 46.16 193 ASP A O 1
ATOM 1543 N N . THR A 1 194 ? -7.579 18.368 8.349 1.00 40.66 194 THR A N 1
ATOM 1544 C CA . THR A 1 194 ? -7.827 19.603 7.572 1.00 40.66 194 THR A CA 1
ATOM 1545 C C . THR A 1 194 ? -6.545 20.395 7.265 1.00 40.66 194 THR A C 1
ATOM 1547 O O . THR A 1 194 ? -6.340 20.852 6.142 1.00 40.66 194 THR A O 1
ATOM 1550 N N . LEU A 1 195 ? -5.628 20.496 8.233 1.00 36.56 195 LEU A N 1
ATOM 1551 C CA . LEU A 1 195 ? -4.385 21.277 8.114 1.00 36.56 195 LEU A CA 1
ATOM 1552 C C . LEU A 1 195 ? -3.327 20.613 7.217 1.00 36.56 195 LEU A C 1
ATOM 1554 O O . LEU A 1 195 ? -2.497 21.294 6.610 1.00 36.56 195 LEU A O 1
ATOM 1558 N N . VAL A 1 196 ? -3.334 19.281 7.115 1.00 41.88 196 VAL A N 1
ATOM 1559 C CA . VAL A 1 196 ? -2.405 18.540 6.246 1.00 41.88 196 VAL A CA 1
ATOM 1560 C C . VAL A 1 196 ? -2.843 18.650 4.782 1.00 41.88 196 VAL A C 1
ATOM 1562 O O . VAL A 1 196 ? -1.995 18.801 3.900 1.00 41.88 196 VAL A O 1
ATOM 1565 N N . ILE A 1 197 ? -4.157 18.642 4.536 1.00 39.44 197 ILE A N 1
ATOM 1566 C CA . ILE A 1 197 ? -4.769 18.755 3.205 1.00 39.44 197 ILE A CA 1
ATOM 1567 C C . ILE A 1 197 ? -4.519 20.140 2.595 1.00 39.44 197 ILE A C 1
ATOM 1569 O O . ILE A 1 197 ? -4.048 20.223 1.459 1.00 39.44 197 ILE A O 1
ATOM 1573 N N . GLU A 1 198 ? -4.749 21.225 3.342 1.00 38.66 198 GLU A N 1
ATOM 1574 C CA . GLU A 1 198 ? -4.537 22.596 2.842 1.00 38.66 198 GLU A CA 1
ATOM 1575 C C . GLU A 1 198 ? -3.085 22.824 2.393 1.00 38.66 198 GLU A C 1
ATOM 1577 O O . GLU A 1 198 ? -2.822 23.338 1.301 1.00 38.66 198 GLU A O 1
ATOM 1582 N N . ASN A 1 199 ? -2.123 22.343 3.182 1.00 40.12 199 ASN A N 1
ATOM 1583 C CA . ASN A 1 199 ? -0.699 22.475 2.876 1.00 40.12 199 ASN A CA 1
ATOM 1584 C C . ASN A 1 199 ? -0.255 21.610 1.680 1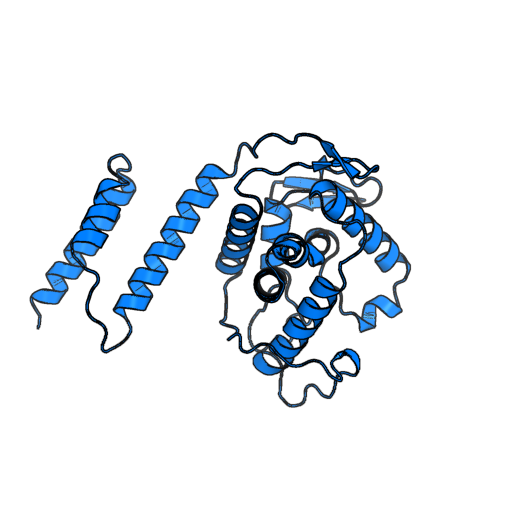.00 40.12 199 ASN A C 1
ATOM 1586 O O . ASN A 1 199 ? 0.644 21.994 0.918 1.00 40.12 199 ASN A O 1
ATOM 1590 N N . ALA A 1 200 ? -0.879 20.447 1.485 1.00 37.75 200 ALA A N 1
ATOM 1591 C CA . ALA A 1 200 ? -0.552 19.527 0.403 1.00 37.75 200 ALA A CA 1
ATOM 1592 C C . ALA A 1 200 ? -1.193 19.942 -0.934 1.00 37.75 200 ALA A C 1
ATOM 1594 O O . ALA A 1 200 ? -0.512 19.892 -1.964 1.00 37.75 200 ALA A O 1
ATOM 1595 N N . MET A 1 201 ? -2.436 20.440 -0.931 1.00 37.47 201 MET A N 1
ATOM 1596 C CA . MET A 1 201 ? -3.064 21.052 -2.110 1.00 37.47 201 MET A CA 1
ATOM 1597 C C . MET A 1 201 ? -2.256 22.256 -2.594 1.00 37.47 201 MET A C 1
ATOM 1599 O O . MET A 1 201 ? -1.918 22.330 -3.776 1.00 37.47 201 MET A O 1
ATOM 1603 N N . HIS A 1 202 ? -1.836 23.127 -1.675 1.00 43.53 202 HIS A N 1
ATOM 1604 C CA . HIS A 1 202 ? -0.994 24.283 -1.973 1.00 43.53 202 HIS A CA 1
ATOM 1605 C C . HIS A 1 202 ? 0.355 23.881 -2.607 1.00 43.53 202 HIS A C 1
ATOM 1607 O O . HIS A 1 202 ? 0.760 24.419 -3.639 1.00 43.53 202 HIS A O 1
ATOM 1613 N N . SER A 1 203 ? 1.015 22.850 -2.067 1.00 40.38 203 SER A N 1
ATOM 1614 C CA . SER A 1 203 ? 2.302 22.348 -2.580 1.00 40.38 203 SER A CA 1
ATOM 1615 C C . SER A 1 203 ? 2.204 21.669 -3.954 1.00 40.38 203 SER A C 1
ATOM 1617 O O . SER A 1 203 ? 3.169 21.679 -4.725 1.00 40.38 203 SER A O 1
ATOM 1619 N N . LEU A 1 204 ? 1.069 21.039 -4.272 1.00 40.69 204 LEU A N 1
ATOM 1620 C CA . LEU A 1 204 ? 0.826 20.422 -5.579 1.00 40.69 204 LEU A CA 1
ATOM 1621 C C . LEU A 1 204 ? 0.460 21.481 -6.631 1.00 40.69 204 LEU A C 1
ATOM 1623 O O . LEU A 1 204 ? 0.959 21.432 -7.755 1.00 40.69 204 LEU A O 1
ATOM 1627 N N . MET A 1 205 ? -0.353 22.473 -6.252 1.00 44.78 205 MET A N 1
ATOM 1628 C CA . MET A 1 205 ? -0.754 23.586 -7.117 1.00 44.78 205 MET A CA 1
ATOM 1629 C C . MET A 1 205 ? 0.462 24.426 -7.525 1.00 44.78 205 MET A C 1
ATOM 1631 O O . MET A 1 205 ? 0.677 24.656 -8.715 1.00 44.78 205 MET A O 1
ATOM 1635 N N . LEU A 1 206 ? 1.328 24.778 -6.567 1.00 45.09 206 LEU A N 1
ATOM 1636 C CA . LEU A 1 206 ? 2.576 25.504 -6.826 1.00 45.09 206 LEU A CA 1
ATOM 1637 C C . LEU A 1 206 ? 3.531 24.722 -7.737 1.00 45.09 206 LEU A C 1
ATOM 1639 O O . LEU A 1 206 ? 4.108 25.301 -8.658 1.00 45.09 206 LEU A O 1
ATOM 1643 N N . ARG A 1 207 ? 3.667 23.403 -7.542 1.00 45.50 207 ARG A N 1
ATOM 1644 C CA . ARG A 1 207 ? 4.498 22.556 -8.414 1.00 45.50 207 ARG A CA 1
ATOM 1645 C C . ARG A 1 207 ? 3.938 22.455 -9.830 1.00 45.50 207 ARG A C 1
ATOM 1647 O O . ARG A 1 207 ? 4.709 22.575 -10.777 1.00 45.50 207 ARG A O 1
ATOM 1654 N N . ASN A 1 208 ? 2.625 22.311 -9.996 1.00 43.53 208 ASN A N 1
ATOM 1655 C CA . ASN A 1 208 ? 1.992 22.265 -11.317 1.00 43.53 208 ASN A CA 1
ATOM 1656 C C . ASN A 1 208 ? 2.104 23.608 -12.059 1.00 43.53 208 ASN A C 1
ATOM 1658 O O . ASN A 1 208 ? 2.363 23.621 -13.263 1.00 43.53 208 ASN A O 1
ATOM 1662 N N . ILE A 1 209 ? 2.006 24.735 -11.344 1.00 49.19 209 ILE A N 1
ATOM 1663 C CA . ILE A 1 209 ? 2.257 26.077 -11.892 1.00 49.19 209 ILE A CA 1
ATOM 1664 C C . ILE A 1 209 ? 3.732 26.218 -12.310 1.00 49.19 209 ILE A C 1
ATOM 1666 O O . ILE A 1 209 ? 4.021 26.628 -13.434 1.00 49.19 209 ILE A O 1
ATOM 1670 N N . GLN A 1 210 ? 4.679 25.802 -11.463 1.00 43.59 210 GLN A N 1
ATOM 1671 C CA . GLN A 1 210 ? 6.116 25.843 -11.767 1.00 43.59 210 GLN A CA 1
ATOM 1672 C C . GLN A 1 210 ? 6.522 24.911 -12.919 1.00 43.59 210 GLN A C 1
ATOM 1674 O O . GLN A 1 210 ? 7.402 25.261 -13.705 1.00 43.59 210 GLN A O 1
ATOM 1679 N N . GLN A 1 211 ? 5.902 23.737 -13.044 1.00 46.00 211 GLN A N 1
ATOM 1680 C CA . GLN A 1 211 ? 6.135 22.815 -14.159 1.00 46.00 211 GLN A CA 1
ATOM 1681 C C . GLN A 1 211 ? 5.502 23.329 -15.459 1.00 46.00 211 GLN A C 1
ATOM 1683 O O . GLN A 1 211 ? 6.123 23.225 -16.516 1.00 46.00 211 GLN A O 1
ATOM 1688 N N . GLY A 1 212 ? 4.329 23.970 -15.388 1.00 43.81 212 GLY A N 1
ATOM 1689 C CA . GLY A 1 212 ? 3.703 24.657 -16.522 1.00 43.81 212 GLY A CA 1
ATOM 1690 C C . GLY A 1 212 ? 4.527 25.838 -17.053 1.00 43.81 212 GLY A C 1
ATOM 1691 O O . GLY A 1 212 ? 4.556 26.064 -18.259 1.00 43.81 212 GLY A O 1
ATOM 1692 N N . LEU A 1 213 ? 5.257 26.535 -16.175 1.00 40.12 213 LEU A N 1
ATOM 1693 C CA . LEU A 1 213 ? 6.153 27.650 -16.515 1.00 40.12 213 LEU A CA 1
ATOM 1694 C C . LEU A 1 213 ? 7.513 27.216 -17.098 1.00 40.12 213 LEU A C 1
ATOM 1696 O O . LEU A 1 213 ? 8.218 28.045 -17.671 1.00 40.12 213 LEU A O 1
ATOM 1700 N N . LYS A 1 214 ? 7.903 25.939 -16.970 1.00 38.84 214 LYS A N 1
ATOM 1701 C CA . LYS A 1 214 ? 9.216 25.422 -17.414 1.00 38.84 214 LYS A CA 1
ATOM 1702 C C . LYS A 1 214 ? 9.205 24.712 -18.772 1.00 38.84 214 LYS A C 1
ATOM 1704 O O . LYS A 1 214 ? 10.267 24.312 -19.246 1.00 38.84 214 LYS A O 1
ATOM 1709 N N . LEU A 1 215 ? 8.047 24.551 -19.413 1.00 31.39 215 LEU A N 1
ATOM 1710 C CA . LEU A 1 215 ? 7.943 23.894 -20.720 1.00 31.39 215 LEU A CA 1
ATOM 1711 C C . LEU A 1 215 ? 8.025 24.930 -21.859 1.00 31.39 215 LEU A C 1
ATOM 1713 O O . LEU A 1 215 ? 7.155 25.801 -21.948 1.00 31.39 215 LEU A O 1
ATOM 1717 N N . PRO A 1 216 ? 9.026 24.859 -22.757 1.00 31.47 216 PRO A N 1
ATOM 1718 C CA . PRO A 1 216 ? 9.146 25.813 -23.854 1.00 31.47 216 PRO A CA 1
ATOM 1719 C C . PRO A 1 216 ? 7.960 25.676 -24.824 1.00 31.47 216 PRO A C 1
ATOM 1721 O O . PRO A 1 216 ? 7.712 24.602 -25.369 1.00 31.47 216 PRO A O 1
ATOM 1724 N N . GLY A 1 217 ? 7.230 26.777 -25.051 1.00 41.56 217 GLY A N 1
ATOM 1725 C CA . GLY A 1 217 ? 6.222 26.890 -26.116 1.00 41.56 217 GLY A CA 1
ATOM 1726 C C . GLY A 1 217 ? 4.743 26.919 -25.701 1.00 41.56 217 GLY A C 1
ATOM 1727 O O . GLY A 1 217 ? 3.889 26.911 -26.587 1.00 41.56 217 GLY A O 1
ATOM 1728 N N . ARG A 1 218 ? 4.391 26.984 -24.408 1.00 38.41 218 ARG A N 1
ATOM 1729 C CA . ARG A 1 218 ? 2.992 27.203 -23.974 1.00 38.41 218 ARG A CA 1
ATOM 1730 C C . ARG A 1 218 ? 2.769 28.615 -23.425 1.00 38.41 218 ARG A C 1
ATOM 1732 O O . ARG A 1 218 ? 3.640 29.176 -22.770 1.00 38.41 218 ARG A O 1
ATOM 1739 N N . LYS A 1 219 ? 1.601 29.197 -23.736 1.00 39.00 219 LYS A N 1
ATOM 1740 C CA . LYS A 1 219 ? 1.197 30.539 -23.279 1.00 39.00 219 LYS A CA 1
ATOM 1741 C C . LYS A 1 219 ? 1.054 30.574 -21.744 1.00 39.00 219 LYS A C 1
ATOM 1743 O O . LYS A 1 219 ? 0.588 29.580 -21.185 1.00 39.00 219 LYS A O 1
ATOM 1748 N N . PRO A 1 220 ? 1.407 31.694 -21.085 1.00 44.31 220 PRO A N 1
ATOM 1749 C CA . PRO A 1 220 ? 1.199 31.869 -19.648 1.00 44.31 220 PRO A CA 1
ATOM 1750 C C . PRO A 1 220 ? -0.289 31.759 -19.276 1.00 44.31 220 PRO A C 1
ATOM 1752 O O . PRO A 1 220 ? -1.164 32.033 -20.103 1.00 44.31 220 PRO A O 1
ATOM 1755 N N . LEU A 1 221 ? -0.557 31.336 -18.035 1.00 45.72 221 LEU A N 1
ATOM 1756 C CA . LEU A 1 221 ? -1.903 31.254 -17.452 1.00 45.72 221 LEU A CA 1
ATOM 1757 C C . LEU A 1 221 ? -2.613 32.617 -17.553 1.00 45.72 221 LEU A C 1
ATOM 1759 O O . LEU A 1 221 ? -1.975 33.660 -17.409 1.00 45.72 221 LEU A O 1
ATOM 1763 N N . SER A 1 222 ? -3.919 32.614 -17.839 1.00 46.00 222 SER A N 1
ATOM 1764 C CA . SER A 1 222 ? -4.696 33.849 -18.002 1.00 46.00 222 SER A CA 1
ATOM 1765 C C . SER A 1 222 ? -4.831 34.606 -16.677 1.00 46.00 222 SER A C 1
ATOM 1767 O O . SER A 1 222 ? -4.880 34.003 -15.605 1.00 46.00 222 SER A O 1
ATOM 1769 N N . ALA A 1 223 ? -4.930 35.938 -16.761 1.00 43.84 223 ALA A N 1
ATOM 1770 C CA . ALA A 1 223 ? -5.070 36.824 -15.601 1.00 43.84 223 ALA A CA 1
ATOM 1771 C C . ALA A 1 223 ? -6.261 36.450 -14.694 1.00 43.84 223 ALA A C 1
ATOM 1773 O O . ALA A 1 223 ? -6.167 36.581 -13.482 1.00 43.84 223 ALA A O 1
ATOM 1774 N N . GLU A 1 224 ? -7.331 35.889 -15.264 1.00 37.38 224 GLU A N 1
ATOM 1775 C CA . GLU A 1 224 ? -8.509 35.411 -14.524 1.00 37.38 224 GLU A CA 1
ATOM 1776 C C . GLU A 1 224 ? -8.209 34.218 -13.599 1.00 37.38 224 GLU A C 1
ATOM 1778 O O . GLU A 1 224 ? -8.814 34.102 -12.536 1.00 37.38 224 GLU A O 1
ATOM 1783 N N . VAL A 1 225 ? -7.260 33.344 -13.962 1.00 39.84 225 VAL A N 1
ATOM 1784 C CA . VAL A 1 225 ? -6.851 32.210 -13.111 1.00 39.84 225 VAL A CA 1
ATOM 1785 C C . VAL A 1 225 ? -5.991 32.698 -11.945 1.00 39.84 225 VAL A C 1
ATOM 1787 O O . VAL A 1 225 ? -6.135 32.191 -10.834 1.00 39.84 225 VAL A O 1
ATOM 1790 N N . LEU A 1 226 ? -5.140 33.705 -12.172 1.00 46.12 226 LEU A N 1
ATOM 1791 C CA . LEU A 1 226 ? -4.372 34.344 -11.098 1.00 46.12 226 LEU A CA 1
ATOM 1792 C C . LEU A 1 226 ? -5.278 35.101 -10.119 1.00 46.12 226 LEU A C 1
ATOM 1794 O O . LEU A 1 226 ? -5.105 34.963 -8.911 1.00 46.12 226 LEU A O 1
ATOM 1798 N N . ASP A 1 227 ? -6.275 35.835 -10.615 1.00 45.12 227 ASP A N 1
ATOM 1799 C CA . ASP A 1 227 ? -7.217 36.572 -9.763 1.00 45.12 227 ASP A CA 1
ATOM 1800 C C . ASP A 1 227 ? -8.052 35.637 -8.877 1.00 45.12 227 ASP A C 1
ATOM 1802 O O . ASP A 1 227 ? -8.301 35.937 -7.710 1.00 45.12 227 ASP A O 1
ATOM 1806 N N . HIS A 1 228 ? -8.432 34.463 -9.391 1.00 40.00 228 HIS A N 1
ATOM 1807 C CA . HIS A 1 228 ? -9.184 33.476 -8.615 1.00 40.00 228 HIS A CA 1
ATOM 1808 C C . HIS A 1 228 ? -8.346 32.852 -7.486 1.00 40.00 228 HIS A C 1
ATOM 1810 O O . HIS A 1 228 ? -8.849 32.643 -6.382 1.00 40.00 228 HIS A O 1
ATOM 1816 N N . VAL A 1 229 ? -7.053 32.613 -7.735 1.00 44.59 229 VAL A N 1
ATOM 1817 C CA . VAL A 1 229 ? -6.092 32.151 -6.718 1.00 44.59 229 VAL A CA 1
ATOM 1818 C C . VAL A 1 229 ? -5.842 33.235 -5.663 1.00 44.59 229 VAL A C 1
ATOM 1820 O O . VAL A 1 229 ? -5.788 32.930 -4.475 1.00 44.59 229 VAL A O 1
ATOM 1823 N N . ASN A 1 230 ? -5.774 34.506 -6.068 1.00 44.12 230 ASN A N 1
ATOM 1824 C CA . ASN A 1 230 ? -5.586 35.635 -5.154 1.00 44.12 230 ASN A CA 1
ATOM 1825 C C . ASN A 1 230 ? -6.812 35.892 -4.258 1.00 44.12 230 ASN A C 1
ATOM 1827 O O . ASN A 1 230 ? -6.657 36.275 -3.096 1.00 44.12 230 ASN A O 1
ATOM 1831 N N . HIS A 1 231 ? -8.030 35.655 -4.758 1.00 46.62 231 HIS A N 1
ATOM 1832 C CA . HIS A 1 231 ? -9.259 35.883 -3.991 1.00 46.62 231 HIS A CA 1
ATOM 1833 C C . HIS A 1 231 ? -9.570 34.799 -2.947 1.00 46.62 231 HIS A C 1
ATOM 1835 O O . HIS A 1 231 ? -10.214 35.106 -1.944 1.00 46.62 231 HIS A O 1
ATOM 1841 N N . LEU A 1 232 ? -9.098 33.563 -3.138 1.00 42.81 232 LEU A N 1
ATOM 1842 C CA . LEU A 1 232 ? -9.341 32.439 -2.221 1.00 42.81 232 LEU A CA 1
ATOM 1843 C C . LEU A 1 232 ? -8.609 32.553 -0.867 1.00 42.81 232 LEU A C 1
ATOM 1845 O O . LEU A 1 232 ? -8.922 31.801 0.052 1.00 42.81 232 LEU A O 1
ATOM 1849 N N . HIS A 1 233 ? -7.657 33.482 -0.710 1.00 53.97 233 HIS A N 1
ATOM 1850 C CA . HIS A 1 233 ? -6.680 33.428 0.390 1.00 53.97 233 HIS A CA 1
ATOM 1851 C C . HIS A 1 233 ? -6.416 34.774 1.091 1.00 53.97 233 HIS A C 1
ATOM 1853 O O . HIS A 1 233 ? -5.290 35.077 1.488 1.00 53.97 233 HIS A O 1
ATOM 1859 N N . ALA A 1 234 ? -7.458 35.587 1.293 1.00 44.03 234 ALA A N 1
ATOM 1860 C CA . ALA A 1 234 ? -7.345 36.918 1.901 1.00 44.03 234 ALA A CA 1
ATOM 1861 C C . ALA A 1 234 ? -6.867 36.945 3.375 1.00 44.03 234 ALA A C 1
ATOM 1863 O O . ALA A 1 234 ? -6.388 37.992 3.813 1.00 44.03 234 ALA A O 1
ATOM 1864 N N . ASP A 1 235 ? -6.921 35.828 4.110 1.00 46.38 235 ASP A N 1
ATOM 1865 C CA . ASP A 1 235 ? -6.713 35.808 5.570 1.00 46.38 235 ASP A CA 1
ATOM 1866 C C . ASP A 1 235 ? -5.366 35.221 6.040 1.00 46.38 235 ASP A C 1
ATOM 1868 O O . ASP A 1 235 ? -5.118 35.140 7.242 1.00 46.38 235 ASP A O 1
ATOM 1872 N N . ASN A 1 236 ? -4.458 34.834 5.133 1.00 48.72 236 ASN A N 1
ATOM 1873 C CA . ASN A 1 236 ? -3.188 34.204 5.519 1.00 48.72 236 ASN A CA 1
ATOM 1874 C C . ASN A 1 236 ? -1.968 35.098 5.222 1.00 48.72 236 ASN A C 1
ATOM 1876 O O . ASN A 1 236 ? -1.498 35.218 4.089 1.00 48.72 236 ASN A O 1
ATOM 1880 N N . GLU A 1 237 ? -1.445 35.728 6.276 1.00 45.88 237 GLU A N 1
ATOM 1881 C CA . GLU A 1 237 ? -0.360 36.718 6.226 1.00 45.88 237 GLU A CA 1
ATOM 1882 C C . GLU A 1 237 ? 0.974 36.129 5.724 1.00 45.88 237 GLU A C 1
ATOM 1884 O O . GLU A 1 237 ? 1.739 36.807 5.036 1.00 45.88 237 GLU A O 1
ATOM 1889 N N . HIS A 1 238 ? 1.219 34.837 5.977 1.00 42.19 238 HIS A N 1
ATOM 1890 C CA . HIS A 1 238 ? 2.419 34.142 5.504 1.00 42.19 238 HIS A CA 1
ATOM 1891 C C . HIS A 1 238 ? 2.375 33.900 3.987 1.00 42.19 238 HIS A C 1
ATOM 1893 O O . HIS A 1 238 ? 3.373 34.092 3.293 1.00 42.19 238 HIS A O 1
ATOM 1899 N N . LEU A 1 239 ? 1.197 33.569 3.450 1.00 43.47 239 LEU A N 1
ATOM 1900 C CA . LEU A 1 239 ? 0.992 33.369 2.012 1.00 43.47 239 LEU A CA 1
ATOM 1901 C C . LEU A 1 239 ? 1.079 34.680 1.223 1.00 43.47 239 LEU A C 1
ATOM 1903 O O . LEU A 1 239 ? 1.654 34.693 0.135 1.00 43.47 239 LEU A O 1
ATOM 1907 N N . ARG A 1 240 ? 0.620 35.803 1.793 1.00 50.28 240 ARG A N 1
ATOM 1908 C CA . ARG A 1 240 ? 0.806 37.136 1.188 1.00 50.28 240 ARG A CA 1
ATOM 1909 C C . ARG A 1 240 ? 2.279 37.483 0.980 1.00 50.28 240 ARG A C 1
ATOM 1911 O O . ARG A 1 240 ? 2.632 38.011 -0.070 1.00 50.28 240 ARG A O 1
ATOM 1918 N N . SER A 1 241 ? 3.137 37.158 1.947 1.00 45.59 241 SER A N 1
ATOM 1919 C CA . SER A 1 241 ? 4.581 37.406 1.837 1.00 45.59 241 SER A CA 1
ATOM 1920 C C . SER A 1 241 ? 5.211 36.623 0.683 1.00 45.59 241 SER A C 1
ATOM 1922 O O . SER A 1 241 ? 6.017 37.174 -0.062 1.00 45.59 241 SER A O 1
ATOM 1924 N N . VAL A 1 242 ? 4.818 35.357 0.510 1.00 46.19 242 VAL A N 1
ATOM 1925 C CA . VAL A 1 242 ? 5.356 34.473 -0.536 1.00 46.19 242 VAL A CA 1
ATOM 1926 C C . VAL A 1 242 ? 4.848 34.871 -1.927 1.00 46.19 242 VAL A C 1
ATOM 1928 O O . VAL A 1 242 ? 5.623 34.874 -2.882 1.00 46.19 242 VAL A O 1
ATOM 1931 N N . ILE A 1 243 ? 3.574 35.266 -2.051 1.00 47.81 243 ILE A N 1
ATOM 1932 C CA . ILE A 1 243 ? 3.008 35.780 -3.310 1.00 47.81 243 ILE A CA 1
ATOM 1933 C C . ILE A 1 243 ? 3.704 37.086 -3.716 1.00 47.81 243 ILE A C 1
ATOM 1935 O O . ILE A 1 243 ? 4.167 37.188 -4.850 1.00 47.81 243 ILE A O 1
ATOM 1939 N N . CYS A 1 244 ? 3.888 38.032 -2.787 1.00 49.44 244 CYS A N 1
ATOM 1940 C CA . CYS A 1 244 ? 4.642 39.265 -3.043 1.00 49.44 244 CYS A CA 1
ATOM 1941 C C . CYS A 1 244 ? 6.084 38.992 -3.513 1.00 49.44 244 CYS A C 1
ATOM 1943 O O . CYS A 1 244 ? 6.585 39.676 -4.407 1.00 49.44 244 CYS A O 1
ATOM 1945 N N . GLU A 1 245 ? 6.764 37.994 -2.940 1.00 46.22 245 GLU A N 1
ATOM 1946 C CA . GLU A 1 245 ? 8.116 37.603 -3.361 1.00 46.22 245 GLU A CA 1
ATOM 1947 C C . GLU A 1 245 ? 8.143 37.015 -4.778 1.00 46.22 245 GLU A C 1
ATOM 1949 O O . GLU A 1 245 ? 9.031 37.340 -5.570 1.00 46.22 245 GLU A O 1
ATOM 1954 N N . LEU A 1 246 ? 7.155 36.190 -5.125 1.00 44.66 246 LEU A N 1
ATOM 1955 C CA . LEU A 1 246 ? 7.025 35.609 -6.461 1.00 44.66 246 LEU A CA 1
ATOM 1956 C C . LEU A 1 246 ? 6.670 36.669 -7.513 1.00 44.66 246 LEU A C 1
ATOM 1958 O O . LEU A 1 246 ? 7.249 36.662 -8.600 1.00 44.66 246 LEU A O 1
ATOM 1962 N N . GLU A 1 247 ? 5.793 37.621 -7.192 1.00 48.41 247 GLU A N 1
ATOM 1963 C CA . GLU A 1 247 ? 5.468 38.762 -8.058 1.00 48.41 247 GLU A CA 1
ATOM 1964 C C . GLU A 1 247 ? 6.677 39.682 -8.275 1.00 48.41 247 GLU A C 1
ATOM 1966 O O . GLU A 1 247 ? 6.931 40.129 -9.398 1.00 48.41 247 GLU A O 1
ATOM 1971 N N . ALA A 1 248 ? 7.478 39.924 -7.232 1.00 51.28 248 ALA A N 1
ATOM 1972 C CA . ALA A 1 248 ? 8.719 40.688 -7.341 1.00 51.28 248 ALA A CA 1
ATOM 1973 C C . ALA A 1 248 ? 9.740 39.996 -8.263 1.00 51.28 248 ALA A C 1
ATOM 1975 O O . ALA A 1 248 ? 10.390 40.658 -9.076 1.00 51.28 248 ALA A O 1
ATOM 1976 N N . GLN A 1 249 ? 9.849 38.666 -8.193 1.00 45.25 249 GLN A N 1
ATO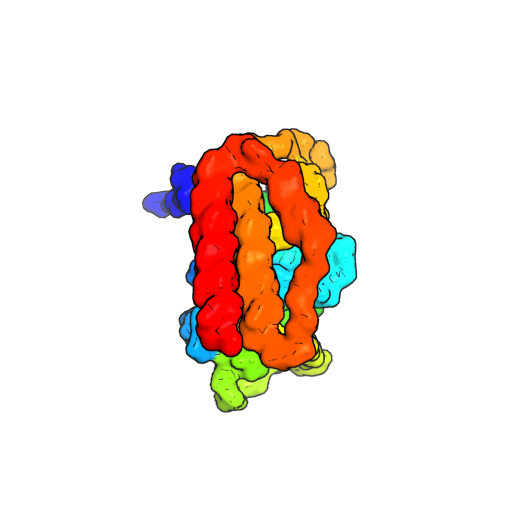M 1977 C CA . GLN A 1 249 ? 10.717 37.879 -9.075 1.00 45.25 249 GLN A CA 1
ATOM 1978 C C . GLN A 1 249 ? 10.211 37.852 -10.524 1.00 45.25 249 GLN A C 1
ATOM 1980 O O . GLN A 1 249 ? 11.016 37.951 -11.454 1.00 45.25 249 GLN A O 1
ATOM 1985 N N . LEU A 1 250 ? 8.891 37.789 -10.730 1.00 44.53 250 LEU A N 1
ATOM 1986 C CA . LEU A 1 250 ? 8.268 37.852 -12.053 1.00 44.53 250 LEU A CA 1
ATOM 1987 C C . LEU A 1 250 ? 8.528 39.213 -12.724 1.00 44.53 250 LEU A C 1
ATOM 1989 O O . LEU A 1 250 ? 8.966 39.269 -13.873 1.00 44.53 250 LEU A O 1
ATOM 1993 N N . ASN A 1 251 ? 8.347 40.310 -11.982 1.00 46.97 251 ASN A N 1
ATOM 1994 C CA . ASN A 1 251 ? 8.568 41.673 -12.473 1.00 46.97 251 ASN A CA 1
ATOM 1995 C C . ASN A 1 251 ? 10.055 41.986 -12.720 1.00 46.97 251 ASN A C 1
ATOM 1997 O O . ASN A 1 251 ? 10.387 42.700 -13.668 1.00 46.97 251 ASN A O 1
ATOM 2001 N N . ALA A 1 252 ? 10.965 41.410 -11.929 1.00 48.31 252 ALA A N 1
ATOM 2002 C CA . ALA A 1 252 ? 12.407 41.526 -12.151 1.00 48.31 252 ALA A CA 1
ATOM 2003 C C . ALA A 1 252 ? 12.883 40.780 -13.415 1.00 48.31 252 ALA A C 1
ATOM 2005 O O . ALA A 1 252 ? 13.862 41.195 -14.039 1.00 48.31 252 ALA A O 1
ATOM 2006 N N . GLY A 1 253 ? 12.189 39.708 -13.818 1.00 43.69 253 GLY A N 1
ATOM 2007 C CA . GLY A 1 253 ? 12.475 38.951 -15.041 1.00 43.69 253 GLY A CA 1
ATOM 2008 C C . GLY A 1 253 ? 12.043 39.655 -16.334 1.00 43.69 253 GLY A C 1
ATOM 2009 O O . GLY A 1 253 ? 12.685 39.475 -17.365 1.00 43.69 253 GLY A O 1
ATOM 2010 N N . VAL A 1 254 ? 11.010 40.504 -16.283 1.00 45.59 254 VAL A N 1
ATOM 2011 C CA . VAL A 1 254 ? 10.484 41.235 -17.454 1.00 45.59 254 VAL A CA 1
ATOM 2012 C C . VAL A 1 254 ? 11.366 42.431 -17.855 1.00 45.59 254 VAL A C 1
ATOM 2014 O O . VAL A 1 254 ? 11.334 42.849 -19.006 1.00 45.59 254 VAL A O 1
ATOM 2017 N N . GLN A 1 255 ? 12.217 42.956 -16.962 1.00 39.19 255 GLN A N 1
ATOM 2018 C CA . GLN A 1 255 ? 13.131 44.072 -17.278 1.00 39.19 255 GLN A CA 1
ATOM 2019 C C . GLN A 1 255 ? 14.511 43.657 -17.827 1.00 39.19 255 GLN A C 1
ATOM 2021 O O . GLN A 1 255 ? 15.360 44.516 -18.064 1.00 39.19 255 GLN A O 1
ATOM 2026 N N . ARG A 1 256 ? 14.764 42.359 -18.043 1.00 41.16 256 ARG A N 1
ATOM 2027 C CA . ARG A 1 256 ? 15.998 41.857 -18.686 1.00 41.16 256 ARG A CA 1
ATOM 2028 C C . ARG A 1 256 ? 15.718 40.993 -19.921 1.00 41.16 256 ARG A C 1
ATOM 2030 O O . ARG A 1 256 ? 16.403 39.993 -20.133 1.00 41.16 256 ARG A O 1
ATOM 2037 N N . GLY A 1 257 ? 14.717 41.380 -20.708 1.00 35.28 257 GLY A N 1
ATOM 2038 C CA . GLY A 1 257 ? 14.417 40.832 -22.034 1.00 35.28 257 GLY A CA 1
ATOM 2039 C C . GLY A 1 257 ? 14.403 41.933 -23.076 1.00 35.28 257 GLY A C 1
ATOM 2040 O O . GLY A 1 257 ? 13.764 42.969 -22.793 1.00 35.28 257 GLY A O 1
#